Protein AF-A0A3D5CCK5-F1 (afdb_monomer_lite)

Foldseek 3Di:
DFPDADPVGGHHDDDDDDLVNVCVVCVVVLVVVLVVVVVVCVVVVHDLQPPPAAEAADPVCVRPVNQVSVCVSSVRHHHDPPDDNDCVVVVVVVVVVCVVVVVDPPDDDWDWAQFFKAWQDPPQFGDTQGGGRHTPQDKGKDKDWAPAFQDFKDKTWMFTHDDGGRVVTHTQDIDMQGGFGGGGTPPWIKMWMWGAHPVRWIKIKIATPVVRGIDIDIGDPDDDDPPVVVVVVD

Radius of gyration: 25.65 Å; chains: 1; bounding box: 72×44×64 Å

Secondary structure (DSSP, 8-state):
--SEEETTEEE-------HHHHHHHHHHHHHHHHHHHHHHHHHHT--GGG----B--SGGGGSHHHHHHHHHHTTSPPPB-SS-TTTHHHHHHHHHHHHHTTS--S----EE-SS-EEEEETTTEEEEEE-TT-EESEEEEEEE--SSTT--EEEEEEEESS-SBGGGSEEEEEEEEE-PPP--TT-S-EEEEEEE-TT-PEEEEEEETTT--EEEEEE-SS----HHHHHHH-

Sequence (234 aa):
PYLSLTENGPVSLSETITRAKFEDLTKDLLDRTKKPFEDVIREAGIKVSDIDHVVLVGGSTRMPAVSDLVKKETGGKEPNKGVNPDEVVAVGAALQAGVLKGERKDVLLIDVTPLSLGIETKGGIMTKLIERNTAIPTKRSETFTTADDNQPSVAIQVFQGEREFTRDNKPLGTFELTGIAPAPRGIPQVEVTFDIDANGIVHVSAKDKGTGKEQSMTITGGSSLPKEDIERMV

pLDDT: mean 90.01, std 9.11, range [42.44, 97.94]

Structure (mmCIF, N/CA/C/O backbone):
data_AF-A0A3D5CCK5-F1
#
_entry.id   AF-A0A3D5CCK5-F1
#
loop_
_atom_site.group_PDB
_atom_site.id
_atom_site.type_symbol
_atom_site.label_atom_id
_atom_site.label_alt_id
_atom_site.label_comp_id
_atom_site.label_asym_id
_atom_site.label_entity_id
_atom_site.label_seq_id
_atom_site.pdbx_PDB_ins_code
_atom_site.Cartn_x
_atom_site.Cartn_y
_atom_site.Cartn_z
_atom_site.occupancy
_atom_site.B_iso_or_equiv
_atom_site.auth_seq_id
_atom_site.auth_comp_id
_atom_site.auth_asym_id
_atom_site.auth_atom_id
_atom_site.pdbx_PDB_model_num
ATOM 1 N N . PRO A 1 1 ? 40.431 1.685 -17.772 1.00 70.69 1 PRO A N 1
ATOM 2 C CA . PRO A 1 1 ? 40.429 1.595 -16.289 1.00 70.69 1 PRO A CA 1
ATOM 3 C C . PRO A 1 1 ? 40.646 0.140 -15.852 1.00 70.69 1 PRO A C 1
ATOM 5 O O . PRO A 1 1 ? 39.959 -0.737 -16.367 1.00 70.69 1 PRO A O 1
ATOM 8 N N . TYR A 1 2 ? 41.628 -0.122 -14.987 1.00 79.12 2 TYR A N 1
ATOM 9 C CA . TYR A 1 2 ? 41.842 -1.449 -14.399 1.00 79.12 2 TYR A CA 1
ATOM 10 C C . TYR A 1 2 ? 41.074 -1.551 -13.073 1.00 79.12 2 TYR A C 1
ATOM 12 O O . TYR A 1 2 ? 40.889 -0.550 -12.387 1.00 79.12 2 TYR A O 1
ATOM 20 N N . LEU A 1 3 ? 40.582 -2.745 -12.751 1.00 85.69 3 LEU A N 1
ATOM 21 C CA . LEU A 1 3 ? 39.816 -3.043 -11.539 1.00 85.69 3 LEU A CA 1
ATOM 22 C C . LEU A 1 3 ? 40.724 -3.275 -10.330 1.00 85.69 3 LEU A C 1
ATOM 24 O O . LEU A 1 3 ? 40.361 -2.927 -9.213 1.00 85.69 3 LEU A O 1
ATOM 28 N N . SER A 1 4 ? 41.891 -3.884 -10.547 1.00 89.44 4 SER A N 1
ATOM 29 C CA . SER A 1 4 ? 42.871 -4.172 -9.499 1.00 89.44 4 SER A CA 1
ATOM 30 C C . SER A 1 4 ? 44.259 -4.398 -10.103 1.00 89.44 4 SER A C 1
ATOM 32 O O . SER A 1 4 ? 44.374 -4.677 -11.298 1.00 89.44 4 SER A O 1
ATOM 34 N N . LEU A 1 5 ? 45.311 -4.275 -9.291 1.00 87.06 5 LEU A N 1
ATOM 35 C CA . LEU A 1 5 ? 46.685 -4.616 -9.657 1.00 87.06 5 LEU A CA 1
ATOM 36 C C . LEU A 1 5 ? 47.045 -5.958 -9.008 1.00 87.06 5 LEU A C 1
ATOM 38 O O . LEU A 1 5 ? 46.990 -6.087 -7.788 1.00 87.06 5 LEU A O 1
ATOM 42 N N . THR A 1 6 ? 47.394 -6.954 -9.817 1.00 87.19 6 THR A N 1
ATOM 43 C CA . THR A 1 6 ? 47.820 -8.281 -9.341 1.00 87.19 6 THR A CA 1
ATOM 44 C C . THR A 1 6 ? 49.323 -8.467 -9.533 1.00 87.19 6 THR A C 1
ATOM 46 O O . THR A 1 6 ? 49.962 -7.663 -10.210 1.00 87.19 6 THR A O 1
ATOM 49 N N . GLU A 1 7 ? 49.891 -9.547 -8.988 1.00 87.38 7 GLU A N 1
ATOM 50 C CA . GLU A 1 7 ? 51.302 -9.923 -9.201 1.00 87.38 7 GLU A CA 1
ATOM 51 C C . GLU A 1 7 ? 51.661 -10.085 -10.693 1.00 87.38 7 GLU A C 1
ATOM 53 O O . GLU A 1 7 ? 52.810 -9.888 -11.077 1.00 87.38 7 GLU A O 1
ATOM 58 N N . ASN A 1 8 ? 50.664 -10.350 -11.549 1.00 86.44 8 ASN A N 1
ATOM 59 C CA . ASN A 1 8 ? 50.805 -10.457 -13.006 1.00 86.44 8 ASN A CA 1
ATOM 60 C C . ASN A 1 8 ? 50.478 -9.149 -13.761 1.00 86.44 8 ASN A C 1
ATOM 62 O O . ASN A 1 8 ? 50.425 -9.145 -14.990 1.00 86.44 8 ASN A O 1
ATOM 66 N N . GLY A 1 9 ? 50.238 -8.042 -13.048 1.00 89.62 9 GLY A N 1
ATOM 67 C CA . GLY A 1 9 ? 49.899 -6.735 -13.616 1.00 89.62 9 GLY A CA 1
ATOM 68 C C . GLY A 1 9 ? 48.430 -6.309 -13.437 1.00 89.62 9 GLY A C 1
ATOM 69 O O . GLY A 1 9 ? 47.665 -6.953 -12.707 1.00 89.62 9 GLY A O 1
ATOM 70 N N . PRO A 1 10 ? 48.028 -5.177 -14.052 1.00 90.00 10 PRO A N 1
ATOM 71 C CA . PRO A 1 10 ? 46.676 -4.627 -13.947 1.00 90.00 10 PRO A CA 1
ATOM 72 C C . PRO A 1 10 ? 45.628 -5.538 -14.599 1.00 90.00 10 PRO A C 1
ATOM 74 O O . PRO A 1 10 ? 45.746 -5.910 -15.764 1.00 90.00 10 PRO A O 1
ATOM 77 N N . VAL A 1 11 ? 44.559 -5.838 -13.862 1.00 90.50 11 VAL A N 1
ATOM 78 C CA . VAL A 1 11 ? 43.416 -6.636 -14.324 1.00 90.50 11 VAL A CA 1
ATOM 79 C C . VAL A 1 11 ? 42.272 -5.709 -14.709 1.00 90.50 11 VAL A C 1
ATOM 81 O O . VAL A 1 11 ? 41.928 -4.795 -13.964 1.00 90.50 11 VAL A O 1
ATOM 84 N N . SER A 1 12 ? 41.640 -5.951 -15.854 1.00 91.31 12 SER A N 1
ATOM 85 C CA . SER A 1 12 ? 40.443 -5.229 -16.300 1.00 91.31 12 SER A CA 1
ATOM 86 C C . SER A 1 12 ? 39.368 -6.219 -16.741 1.00 91.31 12 SER A C 1
ATOM 88 O O . SER A 1 12 ? 39.699 -7.308 -17.204 1.00 91.31 12 SER A O 1
ATOM 90 N N . LEU A 1 13 ? 38.096 -5.852 -16.576 1.00 89.56 13 LEU A N 1
ATOM 91 C CA . LEU A 1 13 ? 36.960 -6.623 -17.079 1.00 89.56 13 LEU A CA 1
ATOM 92 C C . LEU A 1 13 ? 36.394 -5.912 -18.303 1.00 89.56 13 LEU A C 1
ATOM 94 O O . LEU A 1 13 ? 36.059 -4.728 -18.238 1.00 89.56 13 LEU A O 1
ATOM 98 N N . SER A 1 14 ? 36.278 -6.643 -19.404 1.00 90.62 14 SER A N 1
ATOM 99 C CA . SER A 1 14 ? 35.597 -6.191 -20.609 1.00 90.62 14 SER A CA 1
ATOM 100 C C . SER A 1 14 ? 34.660 -7.302 -21.053 1.00 90.62 14 SER A C 1
ATOM 102 O O . SER A 1 14 ? 35.112 -8.369 -21.451 1.00 90.62 14 SER A O 1
ATOM 104 N N . GLU A 1 15 ? 33.360 -7.055 -20.930 1.00 93.50 15 GLU A N 1
ATOM 105 C CA . GLU A 1 15 ? 32.303 -8.007 -21.263 1.00 93.50 15 GLU A CA 1
ATOM 106 C C . GLU A 1 15 ? 31.242 -7.307 -22.105 1.00 93.50 15 GLU A C 1
ATOM 108 O O . GLU A 1 15 ? 30.940 -6.129 -21.898 1.00 93.50 15 GLU A O 1
ATOM 113 N N . THR A 1 16 ? 30.658 -8.035 -23.055 1.00 95.88 16 THR A N 1
ATOM 114 C CA . THR A 1 16 ? 29.556 -7.530 -23.881 1.00 95.88 16 THR A CA 1
ATOM 115 C C . THR A 1 16 ? 28.247 -8.147 -23.415 1.00 95.88 16 THR A C 1
ATOM 117 O O . THR A 1 16 ? 28.052 -9.356 -23.519 1.00 95.88 16 THR A O 1
ATOM 120 N N . ILE A 1 17 ? 27.314 -7.315 -22.949 1.00 96.62 17 ILE A N 1
ATOM 121 C CA . ILE A 1 17 ? 25.963 -7.750 -22.580 1.00 96.62 17 ILE A CA 1
ATOM 122 C C . ILE A 1 17 ? 25.003 -7.357 -23.698 1.00 96.62 17 ILE A C 1
ATOM 124 O O . ILE A 1 17 ? 24.816 -6.179 -24.000 1.00 96.62 17 ILE A O 1
ATOM 128 N N . THR A 1 18 ? 24.381 -8.356 -24.319 1.00 97.94 18 THR A N 1
ATOM 129 C CA . THR A 1 18 ? 23.330 -8.131 -25.316 1.00 97.94 18 THR A CA 1
ATOM 130 C C . THR A 1 18 ? 21.991 -7.864 -24.632 1.00 97.94 18 THR A C 1
ATOM 132 O O . THR A 1 18 ? 21.761 -8.293 -23.499 1.00 97.94 18 THR A O 1
ATOM 135 N N . ARG A 1 19 ? 21.060 -7.210 -25.340 1.00 96.62 19 ARG A N 1
ATOM 136 C CA . ARG A 1 19 ? 19.684 -7.017 -24.850 1.00 96.62 19 ARG A CA 1
ATOM 137 C C . ARG A 1 19 ? 19.035 -8.343 -24.456 1.00 96.62 19 ARG A C 1
ATOM 139 O O . ARG A 1 19 ? 18.527 -8.451 -23.350 1.00 96.62 19 ARG A O 1
ATOM 146 N N . ALA A 1 20 ? 19.119 -9.345 -25.331 1.00 97.25 20 ALA A N 1
ATOM 147 C CA . ALA A 1 20 ? 18.552 -10.667 -25.080 1.00 97.25 20 ALA A CA 1
ATOM 148 C C . ALA A 1 20 ? 19.107 -11.285 -23.789 1.00 97.25 20 ALA A C 1
ATOM 150 O O . ALA A 1 20 ? 18.353 -11.870 -23.019 1.00 97.25 20 ALA A O 1
ATOM 151 N N . LYS A 1 21 ? 20.410 -11.108 -23.512 1.00 97.50 21 LYS A N 1
ATOM 152 C CA . LYS A 1 21 ? 20.991 -11.610 -22.266 1.00 97.50 21 LYS A CA 1
ATOM 153 C C . LYS A 1 21 ? 20.499 -10.839 -21.042 1.00 97.50 21 LYS A C 1
ATOM 155 O O . LYS A 1 21 ? 20.227 -11.456 -20.022 1.00 97.50 21 LYS A O 1
ATOM 160 N N . PHE A 1 22 ? 20.371 -9.518 -21.127 1.00 97.19 22 PHE A N 1
ATOM 161 C CA . PHE A 1 22 ? 19.838 -8.713 -20.026 1.00 97.19 22 PHE A CA 1
ATOM 162 C C . PHE A 1 22 ? 18.365 -9.032 -19.722 1.00 97.19 22 PHE A C 1
ATOM 164 O O . PHE A 1 22 ? 17.987 -9.147 -18.559 1.00 97.19 22 PHE A O 1
ATOM 171 N N . GLU A 1 23 ? 17.543 -9.223 -20.753 1.00 96.69 23 GLU A N 1
ATOM 172 C CA . GLU A 1 23 ? 16.136 -9.615 -20.604 1.00 96.69 23 GLU A CA 1
ATOM 173 C C . GLU A 1 23 ? 16.000 -11.019 -20.003 1.00 96.69 23 GLU A C 1
ATOM 175 O O . GLU A 1 23 ? 15.187 -11.213 -19.107 1.00 96.69 23 GLU A O 1
ATOM 180 N N . ASP A 1 24 ? 16.841 -11.972 -20.415 1.00 97.00 24 ASP A N 1
ATOM 181 C CA . ASP A 1 24 ? 16.936 -13.305 -19.801 1.00 97.00 24 ASP A CA 1
ATOM 182 C C . ASP A 1 24 ? 17.300 -13.222 -18.307 1.00 97.00 24 ASP A C 1
ATOM 184 O O . ASP A 1 24 ? 16.631 -13.817 -17.465 1.00 97.00 24 ASP A O 1
ATOM 188 N N . LEU A 1 25 ? 18.304 -12.405 -17.963 1.00 97.44 25 LEU A N 1
ATOM 189 C CA . LEU A 1 25 ? 18.755 -12.199 -16.582 1.00 97.44 25 LEU A CA 1
ATOM 190 C C . LEU A 1 25 ? 17.727 -11.494 -15.683 1.00 97.44 25 LEU A C 1
ATOM 192 O O . LEU A 1 25 ? 17.851 -11.579 -14.466 1.00 97.44 25 LEU A O 1
ATOM 196 N N . THR A 1 26 ? 16.755 -10.777 -16.254 1.00 96.94 26 THR A N 1
ATOM 197 C CA . THR A 1 26 ? 15.753 -9.988 -15.508 1.00 96.94 26 THR A CA 1
ATOM 198 C C . THR A 1 26 ? 14.325 -10.501 -15.689 1.00 96.94 26 THR A C 1
ATOM 200 O O . THR A 1 26 ? 13.364 -9.879 -15.226 1.00 96.94 26 THR A O 1
ATOM 203 N N . LYS A 1 27 ? 14.164 -11.648 -16.356 1.00 96.44 27 LYS A N 1
ATOM 204 C CA . LYS A 1 27 ? 12.861 -12.208 -16.717 1.00 96.44 27 LYS A CA 1
ATOM 205 C C . LYS A 1 27 ? 11.984 -12.483 -15.497 1.00 96.44 27 LYS A C 1
ATOM 207 O O . LYS A 1 27 ? 10.783 -12.237 -15.549 1.00 96.44 27 LYS A O 1
ATOM 212 N N . ASP A 1 28 ? 12.567 -12.966 -14.404 1.00 97.44 28 ASP A N 1
ATOM 213 C CA . ASP A 1 28 ? 11.851 -13.245 -13.156 1.00 97.44 28 ASP A CA 1
ATOM 214 C C . ASP A 1 28 ? 11.245 -11.971 -12.543 1.00 97.44 28 ASP A C 1
ATOM 216 O O . ASP A 1 28 ? 10.117 -11.994 -12.047 1.00 97.44 28 ASP A O 1
ATOM 220 N N . LEU A 1 29 ? 11.954 -10.841 -12.629 1.00 96.94 29 LEU A N 1
ATOM 221 C CA . LEU A 1 29 ? 11.475 -9.549 -12.142 1.00 96.94 29 LEU A CA 1
ATOM 222 C C . LEU A 1 29 ? 10.287 -9.048 -12.966 1.00 96.94 29 LEU A C 1
ATOM 224 O O . LEU A 1 29 ? 9.318 -8.561 -12.386 1.00 96.94 29 LEU A O 1
ATOM 228 N N . LEU A 1 30 ? 10.333 -9.204 -14.294 1.00 95.38 30 LEU A N 1
ATOM 229 C CA . LEU A 1 30 ? 9.206 -8.876 -15.172 1.00 95.38 30 LEU A CA 1
ATOM 230 C C . LEU A 1 30 ? 8.023 -9.824 -14.950 1.00 95.38 30 LEU A C 1
ATOM 232 O O . LEU A 1 30 ? 6.885 -9.377 -14.884 1.00 95.38 30 LEU A O 1
ATOM 236 N N . ASP A 1 31 ? 8.263 -11.125 -14.791 1.00 95.94 31 ASP A N 1
ATOM 237 C CA . ASP A 1 31 ? 7.194 -12.102 -14.560 1.00 95.94 31 ASP A CA 1
ATOM 238 C C . ASP A 1 31 ? 6.444 -11.830 -13.243 1.00 95.94 31 ASP A C 1
ATOM 240 O O . ASP A 1 31 ? 5.227 -12.007 -13.173 1.00 95.94 31 ASP A O 1
ATOM 244 N N . ARG A 1 32 ? 7.135 -11.313 -12.217 1.00 96.44 32 ARG A N 1
ATOM 245 C CA . ARG A 1 32 ? 6.523 -10.912 -10.940 1.00 96.44 32 ARG A CA 1
ATOM 246 C C . ARG A 1 32 ? 5.528 -9.752 -11.057 1.00 96.44 32 ARG A C 1
ATOM 248 O O . ARG A 1 32 ? 4.696 -9.619 -10.161 1.00 96.44 32 ARG A O 1
ATOM 255 N N . THR A 1 33 ? 5.582 -8.927 -12.108 1.00 96.12 33 THR A N 1
ATOM 256 C CA . THR A 1 33 ? 4.660 -7.783 -12.274 1.00 96.12 33 THR A CA 1
ATOM 257 C C . THR A 1 33 ? 3.298 -8.179 -12.846 1.00 96.12 33 THR A C 1
ATOM 259 O O . THR A 1 33 ? 2.331 -7.440 -12.664 1.00 96.12 33 THR A O 1
ATOM 262 N N . LYS A 1 34 ? 3.187 -9.365 -13.460 1.00 95.88 34 LYS A N 1
ATOM 263 C CA . LYS A 1 34 ? 1.928 -9.887 -14.023 1.00 95.88 34 LYS A CA 1
ATOM 264 C C . LYS A 1 34 ? 0.870 -10.125 -12.958 1.00 95.88 34 LYS A C 1
ATOM 266 O O . LYS A 1 34 ? -0.272 -9.719 -13.118 1.00 95.88 34 LYS A O 1
ATOM 271 N N . LYS A 1 35 ? 1.267 -10.723 -11.833 1.00 95.00 35 LYS A N 1
ATOM 272 C CA . LYS A 1 35 ? 0.336 -11.048 -10.750 1.00 95.00 35 LYS A CA 1
ATOM 273 C C . LYS A 1 35 ? -0.381 -9.802 -10.192 1.00 95.00 35 LYS A C 1
ATOM 275 O O . LYS A 1 35 ? -1.604 -9.832 -10.134 1.00 95.00 35 LYS A O 1
ATOM 280 N N . PRO A 1 36 ? 0.309 -8.695 -9.843 1.00 94.38 36 PRO A N 1
ATOM 281 C CA . PRO A 1 36 ? -0.363 -7.446 -9.475 1.00 94.38 36 PRO A CA 1
ATOM 282 C C . PRO A 1 36 ? -1.352 -6.923 -10.527 1.00 94.38 36 PRO A C 1
ATOM 284 O O . PRO A 1 36 ? -2.411 -6.421 -10.160 1.00 94.38 36 PRO A O 1
ATOM 287 N N . PHE A 1 37 ? -1.031 -7.051 -11.821 1.00 94.94 37 PHE A N 1
ATOM 288 C CA . PHE A 1 37 ? -1.943 -6.668 -12.902 1.00 94.94 37 PHE A CA 1
ATOM 289 C C . PHE A 1 37 ? -3.203 -7.551 -12.930 1.00 94.94 37 PHE A C 1
ATOM 291 O O . PHE A 1 37 ? -4.321 -7.047 -12.966 1.00 94.94 37 PHE A O 1
ATOM 298 N N . GLU A 1 38 ? -3.049 -8.870 -12.852 1.00 94.44 38 GLU A N 1
ATOM 299 C CA . GLU A 1 38 ? -4.183 -9.802 -12.800 1.00 94.44 38 GLU A CA 1
ATOM 300 C C . GLU A 1 38 ? -5.050 -9.580 -11.551 1.00 94.44 38 GLU A C 1
ATOM 302 O O . GLU A 1 38 ? -6.282 -9.592 -11.628 1.00 94.44 38 GLU A O 1
ATOM 307 N N . ASP A 1 39 ? -4.408 -9.350 -10.403 1.00 92.06 39 ASP A N 1
ATOM 308 C CA . ASP A 1 39 ? -5.074 -9.101 -9.129 1.00 92.06 39 ASP A CA 1
ATOM 309 C C . ASP A 1 39 ? -5.909 -7.808 -9.186 1.00 92.06 39 ASP A C 1
ATOM 311 O O . ASP A 1 39 ? -7.079 -7.840 -8.802 1.00 92.06 39 ASP A O 1
ATOM 315 N N . VAL A 1 40 ? -5.377 -6.706 -9.740 1.00 92.19 40 VAL A N 1
ATOM 316 C CA . VAL A 1 40 ? -6.127 -5.437 -9.834 1.00 92.19 40 VAL A CA 1
ATOM 317 C C . VAL A 1 40 ? -7.300 -5.518 -10.811 1.00 92.19 40 VAL A C 1
ATOM 319 O O . VAL A 1 40 ? -8.375 -5.011 -10.505 1.00 92.19 40 VAL A O 1
ATOM 322 N N . ILE A 1 41 ? -7.146 -6.196 -11.954 1.00 94.25 41 ILE A N 1
ATOM 323 C CA . ILE A 1 41 ? -8.245 -6.376 -12.918 1.00 94.25 41 ILE A CA 1
ATOM 324 C C . ILE A 1 41 ? -9.374 -7.200 -12.295 1.00 94.25 41 ILE A C 1
ATOM 326 O O . ILE A 1 41 ? -10.547 -6.840 -12.416 1.00 94.25 41 ILE A O 1
ATOM 330 N N . ARG A 1 42 ? -9.023 -8.272 -11.572 1.00 92.56 42 ARG A N 1
ATOM 331 C CA . ARG A 1 42 ? -9.988 -9.110 -10.852 1.00 92.56 42 ARG A CA 1
ATOM 332 C C . ARG A 1 42 ? -10.720 -8.330 -9.761 1.00 92.56 42 ARG A C 1
ATOM 334 O O . ARG A 1 42 ? -11.932 -8.465 -9.643 1.00 92.56 42 ARG A O 1
ATOM 341 N N . GLU A 1 43 ? -10.002 -7.535 -8.972 1.00 88.00 43 GLU A N 1
ATOM 342 C CA . GLU A 1 43 ? -10.579 -6.744 -7.877 1.00 88.00 43 GLU A CA 1
ATOM 343 C C . GLU A 1 43 ? -11.452 -5.588 -8.365 1.00 88.00 43 GLU A C 1
ATOM 345 O O . GLU A 1 43 ? -12.495 -5.321 -7.773 1.00 88.00 43 GLU A O 1
ATOM 350 N N . ALA A 1 44 ? -11.064 -4.936 -9.461 1.00 90.69 44 ALA A N 1
ATOM 351 C CA . ALA A 1 44 ? -11.871 -3.902 -10.098 1.00 90.69 44 ALA A CA 1
ATOM 352 C C . ALA A 1 44 ? -13.141 -4.470 -10.761 1.00 90.69 44 ALA A C 1
ATOM 354 O O . ALA A 1 44 ? -14.071 -3.719 -11.047 1.00 90.69 44 ALA A O 1
ATOM 355 N N . GLY A 1 45 ? -13.192 -5.784 -11.015 1.00 93.50 45 GLY A N 1
ATOM 356 C CA . GLY A 1 45 ? -14.343 -6.450 -11.629 1.00 93.50 45 GLY A CA 1
ATOM 357 C C . GLY A 1 45 ? -14.569 -6.068 -13.095 1.00 93.50 45 GLY A C 1
ATOM 358 O O . GLY A 1 45 ? -15.681 -6.223 -13.600 1.00 93.50 45 GLY A O 1
ATOM 359 N N . ILE A 1 46 ? -13.533 -5.570 -13.775 1.00 94.25 46 ILE A N 1
ATOM 360 C CA . ILE A 1 46 ? -13.581 -5.150 -15.182 1.00 94.25 46 ILE A CA 1
ATOM 361 C C . ILE A 1 46 ? -12.886 -6.165 -16.087 1.00 94.25 46 ILE A C 1
ATOM 363 O O . ILE A 1 46 ? -12.102 -7.005 -15.640 1.00 94.25 46 ILE A O 1
ATOM 367 N N . LYS A 1 47 ? -13.141 -6.082 -17.391 1.00 95.06 47 LYS A N 1
ATOM 368 C CA . LYS A 1 47 ? -12.376 -6.829 -18.390 1.00 95.06 47 LYS A CA 1
ATOM 369 C C . LYS A 1 47 ? -11.189 -5.994 -18.851 1.00 95.06 47 LYS A C 1
ATOM 371 O O . LYS A 1 47 ? -11.255 -4.773 -18.921 1.00 95.06 47 LYS A O 1
ATOM 376 N N . VAL A 1 48 ? -10.127 -6.662 -19.294 1.00 95.06 48 VAL A N 1
ATOM 377 C CA . VAL A 1 48 ? -8.967 -6.001 -19.922 1.00 95.06 48 VAL A CA 1
ATOM 378 C C . VAL A 1 48 ? -9.376 -5.141 -21.131 1.00 95.06 48 VAL A C 1
ATOM 380 O O . VAL A 1 48 ? -8.774 -4.101 -21.396 1.00 95.06 48 VAL A O 1
ATOM 383 N N . SER A 1 49 ? -10.431 -5.541 -21.850 1.00 95.00 49 SER A N 1
ATOM 384 C CA . SER A 1 49 ? -10.998 -4.768 -22.962 1.00 95.00 49 SER A CA 1
ATOM 385 C C . SER A 1 49 ? -11.485 -3.380 -22.552 1.00 95.00 49 SER A C 1
ATOM 387 O O . SER A 1 49 ? -11.439 -2.471 -23.381 1.00 95.00 49 SER A O 1
ATOM 389 N N . ASP A 1 50 ? -11.902 -3.227 -21.295 1.00 95.00 50 ASP A N 1
ATOM 390 C CA . ASP A 1 50 ? -12.534 -2.020 -20.760 1.00 95.00 50 ASP A CA 1
ATOM 391 C C . ASP A 1 50 ? -11.495 -0.943 -20.388 1.00 95.00 50 ASP A C 1
ATOM 393 O O . ASP A 1 50 ? -11.851 0.172 -20.032 1.00 95.00 50 ASP A O 1
ATOM 397 N N . ILE A 1 51 ? -10.195 -1.252 -20.481 1.00 94.50 51 ILE A N 1
ATOM 398 C CA . ILE A 1 51 ? -9.107 -0.297 -20.230 1.00 94.50 51 ILE A CA 1
ATOM 399 C C . ILE A 1 51 ? -8.976 0.650 -21.424 1.00 94.50 51 ILE A C 1
ATOM 401 O O . ILE A 1 51 ? -8.396 0.267 -22.432 1.00 94.50 51 ILE A O 1
ATOM 405 N N . ASP A 1 52 ? -9.428 1.896 -21.357 1.00 92.81 52 ASP A N 1
ATOM 406 C CA . ASP A 1 52 ? -9.340 2.804 -22.517 1.00 92.81 52 ASP A CA 1
ATOM 407 C C . ASP A 1 52 ? -7.901 3.215 -22.865 1.00 92.81 52 ASP A C 1
ATOM 409 O O . ASP A 1 52 ? -7.491 3.202 -24.030 1.00 92.81 52 ASP A O 1
ATOM 413 N N . HIS A 1 53 ? -7.109 3.539 -21.842 1.00 92.31 53 HIS A N 1
ATOM 414 C CA . HIS A 1 53 ? -5.748 4.039 -21.988 1.00 92.31 53 HIS A CA 1
ATOM 415 C C . HIS A 1 53 ? -4.796 3.382 -20.994 1.00 92.31 53 HIS A C 1
ATOM 417 O O . HIS A 1 53 ? -5.154 3.092 -19.856 1.00 92.31 53 HIS A O 1
ATOM 423 N N . VAL A 1 54 ? -3.547 3.209 -21.422 1.00 93.75 54 VAL A N 1
ATOM 424 C CA . VAL A 1 54 ? -2.458 2.707 -20.583 1.00 93.75 54 VAL A CA 1
ATOM 425 C C . VAL A 1 54 ? -1.409 3.801 -20.464 1.00 93.75 54 VAL A C 1
ATOM 427 O O . VAL A 1 54 ? -0.992 4.354 -21.477 1.00 93.75 54 VAL A O 1
ATOM 430 N N . VAL A 1 55 ? -0.973 4.121 -19.249 1.00 93.44 55 VAL A N 1
ATOM 431 C CA . VAL A 1 55 ? 0.060 5.134 -18.989 1.00 93.44 55 VAL A CA 1
ATOM 432 C C . VAL A 1 55 ? 1.232 4.465 -18.280 1.00 93.44 55 VAL A C 1
ATOM 434 O O . VAL A 1 55 ? 1.031 3.728 -17.318 1.00 93.44 55 VAL A O 1
ATOM 437 N N . LEU A 1 56 ? 2.454 4.706 -18.760 1.00 93.75 56 LEU A N 1
ATOM 438 C CA . LEU A 1 56 ? 3.677 4.200 -18.135 1.00 93.75 56 LEU A CA 1
ATOM 439 C C . LEU A 1 56 ? 4.286 5.267 -17.226 1.00 93.75 56 LEU A C 1
ATOM 441 O O . LEU A 1 56 ? 4.440 6.419 -17.630 1.00 93.75 56 LEU A O 1
ATOM 445 N N . VAL A 1 57 ? 4.654 4.867 -16.010 1.00 95.31 57 VAL A N 1
ATOM 446 C CA . VAL A 1 57 ? 5.236 5.744 -14.989 1.00 95.31 57 VAL A CA 1
ATOM 447 C C . VAL A 1 57 ? 6.499 5.094 -14.424 1.00 95.31 57 VAL A C 1
ATOM 449 O O . VAL A 1 57 ? 6.499 3.908 -14.102 1.00 95.31 57 VAL A O 1
ATOM 452 N N . GLY A 1 58 ? 7.571 5.878 -14.296 1.00 94.88 58 GLY A N 1
ATOM 453 C CA . GLY A 1 58 ? 8.882 5.466 -13.790 1.00 94.88 58 GLY A CA 1
ATOM 454 C C . GLY A 1 58 ? 9.874 5.053 -14.883 1.00 94.88 58 GLY A C 1
ATOM 455 O O . GLY A 1 58 ? 9.516 4.388 -15.856 1.00 94.88 58 GLY A O 1
ATOM 456 N N . GLY A 1 59 ? 11.151 5.401 -14.711 1.00 94.38 59 GLY A N 1
ATOM 457 C CA . GLY A 1 59 ? 12.184 5.222 -15.742 1.00 94.38 59 GLY A CA 1
ATOM 458 C C . GLY A 1 59 ? 12.421 3.781 -16.194 1.00 94.38 59 GLY A C 1
ATOM 459 O O . GLY A 1 59 ? 12.711 3.546 -17.367 1.00 94.38 59 GLY A O 1
ATOM 460 N N . SER A 1 60 ? 12.206 2.790 -15.322 1.00 95.00 60 SER A N 1
ATOM 461 C CA . SER A 1 60 ? 12.303 1.366 -15.685 1.00 95.00 60 SER A CA 1
ATOM 462 C C . SER A 1 60 ? 11.304 0.949 -16.773 1.00 95.00 60 SER A C 1
ATOM 464 O O . SER A 1 60 ? 11.556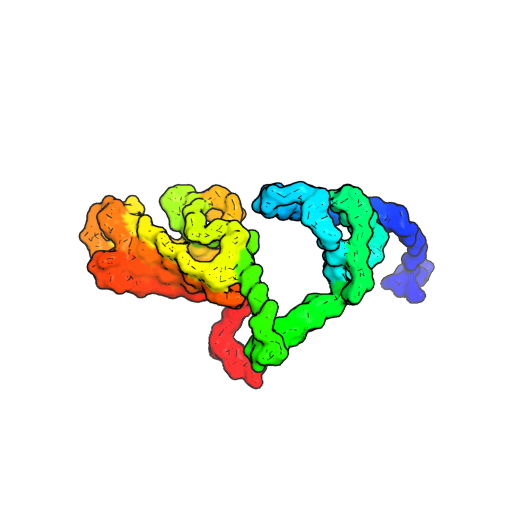 -0.010 -17.499 1.00 95.00 60 SER A O 1
ATOM 466 N N . THR A 1 61 ? 10.208 1.693 -16.961 1.00 94.94 61 THR A N 1
ATOM 467 C CA . THR A 1 61 ? 9.236 1.444 -18.042 1.00 94.94 61 THR A CA 1
ATOM 468 C C . THR A 1 61 ? 9.784 1.739 -19.441 1.00 94.94 61 THR A C 1
ATOM 470 O O . THR A 1 61 ? 9.194 1.318 -20.435 1.00 94.94 61 THR A O 1
ATOM 473 N N . ARG A 1 62 ? 10.948 2.399 -19.540 1.00 93.50 62 ARG A N 1
ATOM 474 C CA . ARG A 1 62 ? 11.665 2.631 -20.804 1.00 93.50 62 ARG A CA 1
ATOM 475 C C . ARG A 1 62 ? 12.281 1.351 -21.385 1.00 93.50 62 ARG A C 1
ATOM 477 O O . ARG A 1 62 ? 12.691 1.356 -22.545 1.00 93.50 62 ARG A O 1
ATOM 484 N N . MET A 1 63 ? 12.354 0.261 -20.614 1.00 95.31 63 MET A N 1
ATOM 485 C CA . MET A 1 63 ? 12.783 -1.045 -21.119 1.00 95.31 63 MET A CA 1
ATOM 486 C C . MET A 1 63 ? 11.787 -1.578 -22.168 1.00 95.31 63 MET A C 1
ATOM 488 O O . MET A 1 63 ? 10.600 -1.702 -21.853 1.00 95.31 63 MET A O 1
ATOM 492 N N . PRO A 1 64 ? 12.236 -1.966 -23.381 1.00 94.94 64 PRO A N 1
ATOM 493 C CA . PRO A 1 64 ? 11.352 -2.517 -24.413 1.00 94.94 64 PRO A CA 1
ATOM 494 C C . PRO A 1 64 ? 10.525 -3.713 -23.925 1.00 94.94 64 PRO A C 1
ATOM 496 O O . PRO A 1 64 ? 9.310 -3.715 -24.094 1.00 94.94 64 PRO A O 1
ATOM 499 N N . ALA A 1 65 ? 11.150 -4.645 -23.196 1.00 96.06 65 ALA A N 1
ATOM 500 C CA . ALA A 1 65 ? 10.474 -5.811 -22.628 1.00 96.06 65 ALA A CA 1
ATOM 501 C C . ALA A 1 65 ? 9.298 -5.465 -21.692 1.00 96.06 65 ALA A C 1
ATOM 503 O O . ALA A 1 65 ? 8.326 -6.215 -21.631 1.00 96.06 65 ALA A O 1
ATOM 504 N N . VAL A 1 66 ? 9.346 -4.327 -20.986 1.00 95.38 66 VAL A N 1
ATOM 505 C CA . VAL A 1 66 ? 8.234 -3.869 -20.133 1.00 95.38 66 VAL A CA 1
ATOM 506 C C . VAL A 1 66 ? 7.073 -3.375 -20.991 1.00 95.38 66 VAL A C 1
ATOM 508 O O . VAL A 1 66 ? 5.928 -3.745 -20.749 1.00 95.38 66 VAL A O 1
ATOM 511 N N . SER A 1 67 ? 7.360 -2.579 -22.024 1.00 93.50 67 SER A N 1
ATOM 512 C CA . SER A 1 67 ? 6.333 -2.113 -22.963 1.00 93.50 67 SER A CA 1
ATOM 513 C C . SER A 1 67 ? 5.678 -3.277 -23.713 1.00 93.50 67 SER A C 1
ATOM 515 O O . SER A 1 67 ? 4.459 -3.298 -23.861 1.00 93.50 67 SER A O 1
ATOM 517 N N . ASP A 1 68 ? 6.465 -4.264 -24.142 1.00 94.88 68 ASP A N 1
ATOM 518 C CA . ASP A 1 68 ? 5.965 -5.453 -24.839 1.00 94.88 68 ASP A CA 1
ATOM 519 C C . ASP A 1 68 ? 5.107 -6.331 -23.922 1.00 94.88 68 ASP A C 1
ATOM 521 O O . ASP A 1 68 ? 4.048 -6.812 -24.335 1.00 94.88 68 ASP A O 1
ATOM 525 N N . LEU A 1 69 ? 5.515 -6.487 -22.658 1.00 95.19 69 LEU A N 1
ATOM 526 C CA . LEU A 1 69 ? 4.707 -7.164 -21.649 1.00 95.19 69 LEU A CA 1
ATOM 527 C C . LEU A 1 69 ? 3.364 -6.453 -21.456 1.00 95.19 69 LEU A C 1
ATOM 529 O O . LEU A 1 69 ? 2.324 -7.091 -21.546 1.00 95.19 69 LEU A O 1
ATOM 533 N N . VAL A 1 70 ? 3.368 -5.133 -21.266 1.00 94.88 70 VAL A N 1
ATOM 534 C CA . VAL A 1 70 ? 2.137 -4.351 -21.086 1.00 94.88 70 VAL A CA 1
ATOM 535 C C . VAL A 1 70 ? 1.207 -4.485 -22.291 1.00 94.88 70 VAL A C 1
ATOM 537 O O . VAL A 1 70 ? 0.012 -4.711 -22.111 1.00 94.88 70 VAL A O 1
ATOM 540 N N . LYS A 1 71 ? 1.728 -4.419 -23.523 1.00 95.00 71 LYS A N 1
ATOM 541 C CA . LYS A 1 71 ? 0.922 -4.665 -24.730 1.00 95.00 71 LYS A CA 1
ATOM 542 C C . LYS A 1 71 ? 0.303 -6.055 -24.713 1.00 95.00 71 LYS A C 1
ATOM 544 O O . LYS A 1 71 ? -0.871 -6.197 -25.033 1.00 95.00 71 LYS A O 1
ATOM 549 N N . LYS A 1 72 ? 1.067 -7.078 -24.326 1.00 94.94 72 LYS A N 1
ATOM 550 C CA . LYS A 1 72 ? 0.562 -8.450 -24.229 1.00 94.94 72 LYS A CA 1
ATOM 551 C C . LYS A 1 72 ? -0.568 -8.565 -23.201 1.00 94.94 72 LYS A C 1
ATOM 553 O O . LYS A 1 72 ? -1.624 -9.093 -23.536 1.00 94.94 72 LYS A O 1
ATOM 558 N N . GLU A 1 73 ? -0.360 -8.045 -21.994 1.00 94.44 73 GLU A N 1
ATOM 559 C CA . GLU A 1 73 ? -1.330 -8.128 -20.892 1.00 94.44 73 GLU A CA 1
ATOM 560 C C . GLU A 1 73 ? -2.602 -7.304 -21.158 1.00 94.44 73 GLU A C 1
ATOM 562 O O . GLU A 1 73 ? -3.680 -7.646 -20.685 1.00 94.44 73 GLU A O 1
ATOM 567 N N . THR A 1 74 ? -2.507 -6.245 -21.967 1.00 94.12 74 THR A N 1
ATOM 568 C CA . THR A 1 74 ? -3.629 -5.339 -22.280 1.00 94.12 74 THR A CA 1
ATOM 569 C C . THR A 1 74 ? -4.351 -5.664 -23.591 1.00 94.12 74 THR A C 1
ATOM 571 O O . THR A 1 74 ? -5.166 -4.874 -24.068 1.00 94.12 74 THR A O 1
ATOM 574 N N . GLY A 1 75 ? -4.066 -6.819 -24.203 1.00 92.31 75 GLY A N 1
ATOM 575 C CA . GLY A 1 75 ? -4.707 -7.235 -25.456 1.00 92.31 75 GLY A CA 1
ATOM 576 C C . GLY A 1 75 ? -4.272 -6.420 -26.681 1.00 92.31 75 GLY A C 1
ATOM 577 O O . GLY A 1 75 ? -5.038 -6.271 -27.628 1.00 92.31 75 GLY A O 1
ATOM 578 N N . GLY A 1 76 ? -3.050 -5.887 -26.663 1.00 93.44 76 GLY A N 1
ATOM 579 C CA . GLY A 1 76 ? -2.430 -5.149 -27.763 1.00 93.44 76 GLY A CA 1
ATOM 580 C C . GLY A 1 76 ? -2.537 -3.628 -27.662 1.00 93.44 76 GLY A C 1
ATOM 581 O O . GLY A 1 76 ? -2.219 -2.944 -28.633 1.00 93.44 76 GLY A O 1
ATOM 582 N N . LYS A 1 77 ? -2.977 -3.072 -26.525 1.00 93.50 77 LYS A N 1
ATOM 583 C CA . LYS A 1 77 ? -3.084 -1.614 -26.359 1.00 93.50 77 LYS A CA 1
ATOM 584 C C . LYS A 1 77 ? -1.695 -0.979 -26.262 1.00 93.50 77 LYS A C 1
ATOM 586 O O . LYS A 1 77 ? -0.850 -1.391 -25.469 1.00 93.50 77 LYS A O 1
ATOM 591 N N . GLU A 1 78 ? -1.467 0.053 -27.071 1.00 92.69 78 GLU A N 1
ATOM 592 C CA . GLU A 1 78 ? -0.226 0.829 -27.051 1.00 92.69 78 GLU A CA 1
ATOM 593 C C . GLU A 1 78 ? -0.206 1.781 -25.845 1.00 92.69 78 GLU A C 1
ATOM 595 O O . GLU A 1 78 ? -1.137 2.579 -25.686 1.00 92.69 78 GLU A O 1
ATOM 600 N N . PRO A 1 79 ? 0.848 1.755 -25.009 1.00 91.75 79 PRO A N 1
ATOM 601 C CA . PRO A 1 79 ? 0.960 2.698 -23.910 1.00 91.75 79 PRO A CA 1
ATOM 602 C C . PRO A 1 79 ? 1.131 4.139 -24.396 1.00 91.75 79 PRO A C 1
ATOM 604 O O . PRO A 1 79 ? 1.864 4.427 -25.345 1.00 91.75 79 PRO A O 1
ATOM 607 N N . ASN A 1 80 ? 0.472 5.059 -23.702 1.00 89.69 80 ASN A N 1
ATOM 608 C CA . ASN A 1 80 ? 0.516 6.485 -23.961 1.00 89.69 80 ASN A CA 1
ATOM 609 C C . ASN A 1 80 ? 1.918 7.043 -23.661 1.00 89.69 80 ASN A C 1
ATOM 611 O O . ASN A 1 80 ? 2.481 6.810 -22.592 1.00 89.69 80 ASN A O 1
ATOM 615 N N . LYS A 1 81 ? 2.463 7.803 -24.617 1.00 81.69 81 LYS A N 1
ATOM 616 C CA . LYS A 1 81 ? 3.786 8.451 -24.549 1.00 81.69 81 LYS A CA 1
ATOM 617 C C . LYS A 1 81 ? 3.709 9.976 -24.415 1.00 81.69 81 LYS A C 1
ATOM 619 O O . LYS A 1 81 ? 4.715 10.657 -24.571 1.00 81.69 81 LYS A O 1
ATOM 624 N N . GLY A 1 82 ? 2.517 10.520 -24.179 1.00 84.62 82 GLY A N 1
ATOM 625 C CA . GLY A 1 82 ? 2.255 11.956 -24.074 1.00 84.62 82 GLY A CA 1
ATOM 626 C C . GLY A 1 82 ? 2.754 12.592 -22.777 1.00 84.62 82 GLY A C 1
ATOM 627 O O . GLY A 1 82 ? 2.739 13.812 -22.661 1.00 84.62 82 GLY A O 1
ATOM 628 N N . VAL A 1 83 ? 3.209 11.788 -21.814 1.00 87.38 83 VAL A N 1
ATOM 629 C CA . VAL A 1 83 ? 3.782 12.247 -20.546 1.00 87.38 83 VAL A CA 1
ATOM 630 C C . VAL A 1 83 ? 5.170 11.650 -20.351 1.00 87.38 83 VAL A C 1
ATOM 632 O O . VAL A 1 83 ? 5.423 10.504 -20.726 1.00 87.38 83 VAL A O 1
ATOM 635 N N . ASN A 1 84 ? 6.080 12.430 -19.767 1.00 92.62 84 ASN A N 1
ATOM 636 C CA . ASN A 1 84 ? 7.409 11.945 -19.414 1.00 92.62 84 ASN A CA 1
ATOM 637 C C . ASN A 1 84 ? 7.297 10.993 -18.206 1.00 92.62 84 ASN A C 1
ATOM 639 O O . ASN A 1 84 ? 6.918 11.457 -17.127 1.00 92.62 84 ASN A O 1
ATOM 643 N N . PRO A 1 85 ? 7.642 9.697 -18.337 1.00 94.06 85 PRO A N 1
ATOM 644 C CA . PRO A 1 85 ? 7.485 8.729 -17.250 1.00 94.06 85 PRO A CA 1
ATOM 645 C C . PRO A 1 85 ? 8.336 9.062 -16.017 1.00 94.06 85 PRO A C 1
ATOM 647 O O . PRO A 1 85 ? 8.007 8.599 -14.928 1.00 94.06 85 PRO A O 1
ATOM 650 N N . ASP A 1 86 ? 9.396 9.861 -16.167 1.00 94.06 86 ASP A N 1
ATOM 651 C CA . ASP A 1 86 ? 10.299 10.224 -15.069 1.00 94.06 86 ASP A CA 1
ATOM 652 C C . ASP A 1 86 ? 9.792 11.421 -14.245 1.00 94.06 86 ASP A C 1
ATOM 654 O O . ASP A 1 86 ? 10.146 11.564 -13.079 1.00 94.06 86 ASP A O 1
ATOM 658 N N . GLU A 1 87 ? 8.938 12.268 -14.826 1.00 94.19 87 GLU A N 1
ATOM 659 C CA . GLU A 1 87 ? 8.511 13.545 -14.226 1.00 94.19 87 GLU A CA 1
ATOM 660 C C . GLU A 1 87 ? 7.010 13.593 -13.923 1.00 94.19 87 GLU A C 1
ATOM 662 O O . GLU A 1 87 ? 6.563 14.420 -13.128 1.00 94.19 87 GLU A O 1
ATOM 667 N N . VAL A 1 88 ? 6.214 12.710 -14.535 1.00 93.81 88 VAL A N 1
ATOM 668 C CA . VAL A 1 88 ? 4.743 12.758 -14.495 1.00 93.81 88 VAL A CA 1
ATOM 669 C C . VAL A 1 88 ? 4.171 12.770 -13.076 1.00 93.81 88 VAL A C 1
ATOM 671 O O . VAL A 1 88 ? 3.180 13.452 -12.828 1.00 93.81 88 VAL A O 1
ATOM 674 N N . VAL A 1 89 ? 4.818 12.088 -12.126 1.00 94.44 89 VAL A N 1
ATOM 675 C CA . VAL A 1 89 ? 4.397 12.089 -10.716 1.00 94.44 89 VAL A CA 1
ATOM 676 C C . VAL A 1 89 ? 4.543 13.483 -10.103 1.00 94.44 89 VAL A C 1
ATOM 678 O O . VAL A 1 89 ? 3.607 13.982 -9.481 1.00 94.44 89 VAL A O 1
ATOM 681 N N . ALA A 1 90 ? 5.682 14.147 -10.321 1.00 94.56 90 ALA A N 1
ATOM 682 C CA . ALA A 1 90 ? 5.928 15.496 -9.811 1.00 94.56 90 ALA A CA 1
ATOM 683 C C . ALA A 1 90 ? 4.994 16.526 -10.464 1.00 94.56 90 ALA A C 1
ATOM 685 O O . ALA A 1 90 ? 4.462 17.402 -9.784 1.00 94.56 90 ALA A O 1
ATOM 686 N N . VAL A 1 91 ? 4.737 16.384 -11.767 1.00 93.12 91 VAL A N 1
ATOM 687 C CA . VAL A 1 91 ? 3.770 17.223 -12.490 1.00 93.12 91 VAL A CA 1
ATOM 688 C C . VAL A 1 91 ? 2.358 17.043 -11.924 1.00 93.12 91 VAL A C 1
ATOM 690 O O . VAL A 1 91 ? 1.676 18.032 -11.659 1.00 93.12 91 VAL A O 1
ATOM 693 N N . GLY A 1 92 ? 1.931 15.801 -11.675 1.00 91.31 92 GLY A N 1
ATOM 694 C CA . GLY A 1 92 ? 0.647 15.502 -11.035 1.00 91.31 92 GLY A CA 1
ATOM 695 C C . GLY A 1 92 ? 0.527 16.114 -9.637 1.00 91.31 92 GLY A C 1
ATOM 696 O O . GLY A 1 92 ? -0.486 16.738 -9.322 1.00 91.31 92 GLY A O 1
ATOM 697 N N . ALA A 1 93 ? 1.585 16.026 -8.826 1.00 91.75 93 ALA A N 1
ATOM 698 C CA . ALA A 1 93 ? 1.626 16.641 -7.500 1.00 91.75 93 ALA A CA 1
ATOM 699 C C . ALA A 1 93 ? 1.536 18.178 -7.559 1.00 91.75 93 ALA A C 1
ATOM 701 O O . ALA A 1 93 ? 0.807 18.786 -6.775 1.00 91.75 93 ALA A O 1
ATOM 702 N N . ALA A 1 94 ? 2.218 18.818 -8.514 1.00 92.31 94 ALA A N 1
ATOM 703 C CA . ALA A 1 94 ? 2.134 20.265 -8.715 1.00 92.31 94 ALA A CA 1
ATOM 704 C C . ALA A 1 94 ? 0.718 20.709 -9.125 1.00 92.31 94 ALA A C 1
ATOM 706 O O . ALA A 1 94 ? 0.212 21.710 -8.615 1.00 92.31 94 ALA A O 1
ATOM 707 N N . LEU A 1 95 ? 0.049 19.937 -9.990 1.00 89.62 95 LEU A N 1
ATOM 708 C CA . LEU A 1 95 ? -1.352 20.173 -10.349 1.00 89.62 95 LEU A CA 1
ATOM 709 C C . LEU A 1 95 ? -2.272 20.053 -9.128 1.00 89.62 95 LEU A C 1
ATOM 711 O O . LEU A 1 95 ? -3.125 20.918 -8.926 1.00 89.62 95 LEU A O 1
ATOM 715 N N . GLN A 1 96 ? -2.068 19.034 -8.288 1.00 87.31 96 GLN A N 1
ATOM 716 C CA . GLN A 1 96 ? -2.832 18.861 -7.051 1.00 87.31 96 GLN A CA 1
ATOM 717 C C . GLN A 1 96 ? -2.620 20.032 -6.080 1.00 87.31 96 GLN A C 1
ATOM 719 O O . GLN A 1 96 ? -3.575 20.509 -5.471 1.00 87.31 96 GLN A O 1
ATOM 724 N N . ALA A 1 97 ? -1.399 20.562 -5.976 1.00 89.56 97 ALA A N 1
ATOM 725 C CA . ALA A 1 97 ? -1.127 21.755 -5.176 1.00 89.56 97 ALA A CA 1
ATOM 726 C C . ALA A 1 97 ? -1.888 22.994 -5.691 1.00 89.56 97 ALA A C 1
ATOM 728 O O . ALA A 1 97 ? -2.403 23.771 -4.886 1.00 89.56 97 ALA A O 1
ATOM 729 N N . GLY A 1 98 ? -2.009 23.164 -7.013 1.00 89.62 98 GLY A N 1
ATOM 730 C CA . GLY A 1 98 ? -2.832 24.220 -7.619 1.00 89.62 98 GLY A CA 1
ATOM 731 C C . GLY A 1 98 ? -4.327 24.065 -7.305 1.00 89.62 98 GLY A C 1
ATOM 732 O O . GLY A 1 98 ? -4.995 25.043 -6.961 1.00 89.62 98 GLY A O 1
ATOM 733 N N . VAL A 1 99 ? -4.849 22.831 -7.329 1.00 87.94 99 VAL A N 1
ATOM 734 C CA . VAL A 1 99 ? -6.233 22.519 -6.915 1.00 87.94 99 VAL A CA 1
ATOM 735 C C . VAL A 1 99 ? -6.462 22.900 -5.449 1.00 87.94 99 VAL A C 1
ATOM 737 O O . VAL A 1 99 ? -7.427 23.598 -5.145 1.00 87.94 99 VAL A O 1
ATOM 740 N N . LEU A 1 100 ? -5.545 22.532 -4.547 1.00 85.44 100 LEU A N 1
ATOM 741 C CA . LEU A 1 100 ? -5.633 22.874 -3.119 1.00 85.44 100 LEU A CA 1
ATOM 742 C C . LEU A 1 100 ? -5.569 24.388 -2.857 1.00 85.44 100 LEU A C 1
ATOM 744 O O . LEU A 1 100 ? -6.205 24.877 -1.926 1.00 85.44 100 LEU A O 1
ATOM 748 N N . LYS A 1 101 ? -4.852 25.147 -3.695 1.00 89.38 101 LYS A N 1
ATOM 749 C CA . LYS A 1 101 ? -4.848 26.622 -3.668 1.00 89.38 101 LYS A CA 1
ATOM 750 C C . LYS A 1 101 ? -6.116 27.253 -4.254 1.00 89.38 101 LYS A C 1
ATOM 752 O O . LYS A 1 101 ? -6.294 28.465 -4.154 1.00 89.38 101 LYS A O 1
ATOM 757 N N . GLY A 1 102 ? -6.999 26.456 -4.855 1.00 86.00 102 GLY A N 1
ATOM 758 C CA . GLY A 1 102 ? -8.246 26.915 -5.462 1.00 86.00 102 GLY A CA 1
ATOM 759 C C . GLY A 1 102 ? -8.102 27.449 -6.889 1.00 86.00 102 GLY A C 1
ATOM 760 O O . GLY A 1 102 ? -9.053 28.043 -7.397 1.00 86.00 102 GLY A O 1
ATOM 761 N N . GLU A 1 103 ? -6.959 27.226 -7.550 1.00 86.88 103 GLU A N 1
ATOM 762 C CA . GLU A 1 103 ? -6.725 27.621 -8.950 1.00 86.88 103 GLU A CA 1
ATOM 763 C C . GLU A 1 103 ? -7.586 26.800 -9.926 1.00 86.88 103 GLU A C 1
ATOM 765 O O . GLU A 1 103 ? -7.871 27.238 -11.041 1.00 86.88 103 GLU A O 1
ATOM 770 N N . ARG A 1 104 ? -8.047 25.616 -9.497 1.00 76.75 104 ARG A N 1
ATOM 771 C CA . ARG A 1 104 ? -8.940 24.737 -10.257 1.00 76.75 104 ARG A CA 1
ATOM 772 C C . ARG A 1 104 ? -9.907 24.026 -9.314 1.00 76.75 104 ARG A C 1
ATOM 774 O O . ARG A 1 104 ? -9.472 23.442 -8.330 1.00 76.75 104 ARG A O 1
ATOM 781 N N . LYS A 1 105 ? -11.210 24.074 -9.611 1.00 73.94 105 LYS A N 1
ATOM 782 C CA . LYS A 1 105 ? -12.274 23.559 -8.723 1.00 73.94 105 LYS A CA 1
ATOM 783 C C . LYS A 1 105 ? -12.989 22.311 -9.245 1.00 73.94 105 LYS A C 1
ATOM 785 O O . LYS A 1 105 ? -13.760 21.710 -8.510 1.00 73.94 105 LYS A O 1
ATOM 790 N N . ASP A 1 106 ? -12.690 21.890 -10.472 1.00 76.50 106 ASP A N 1
ATOM 791 C CA . ASP A 1 106 ? -13.404 20.799 -11.154 1.00 76.50 106 ASP A CA 1
ATOM 792 C C . ASP A 1 106 ? -12.733 19.426 -10.974 1.00 76.50 106 ASP A C 1
ATOM 794 O O . ASP A 1 106 ? -12.989 18.498 -11.737 1.00 76.50 106 ASP A O 1
ATOM 798 N N . VAL A 1 107 ? -11.824 19.295 -10.004 1.00 75.50 107 VAL A N 1
ATOM 799 C CA . VAL A 1 107 ? -11.085 18.054 -9.747 1.00 75.50 107 VAL A CA 1
ATOM 800 C C . VAL A 1 107 ? -11.498 17.513 -8.387 1.00 75.50 107 VAL A C 1
ATOM 802 O O . VAL A 1 107 ? -11.205 18.119 -7.359 1.00 75.50 107 VAL A O 1
ATOM 805 N N . LEU A 1 108 ? -12.163 16.359 -8.395 1.00 74.50 108 LEU A N 1
ATOM 806 C CA . LEU A 1 108 ? -12.420 15.565 -7.200 1.00 74.50 108 LEU A CA 1
ATOM 807 C C . LEU A 1 108 ? -11.446 14.386 -7.193 1.00 74.50 108 LEU A C 1
ATOM 809 O O . LEU A 1 108 ? -11.482 13.551 -8.096 1.00 74.50 108 LEU A O 1
ATOM 813 N N . LEU A 1 109 ? -10.579 14.330 -6.184 1.00 79.75 109 LEU A N 1
ATOM 814 C CA . LEU A 1 109 ? -9.702 13.189 -5.951 1.00 79.75 109 LEU A CA 1
ATOM 815 C C . LEU A 1 109 ? -10.357 12.291 -4.902 1.00 79.75 109 LEU A C 1
ATOM 817 O O . LEU A 1 109 ? -10.653 12.747 -3.799 1.00 79.75 109 LEU A O 1
ATOM 821 N N . ILE A 1 110 ? -10.596 11.035 -5.261 1.00 81.19 110 ILE A N 1
ATOM 822 C CA . ILE A 1 110 ? -11.027 9.995 -4.329 1.00 81.19 110 ILE A CA 1
ATOM 823 C C . ILE A 1 110 ? -9.895 8.983 -4.290 1.00 81.19 110 ILE A C 1
ATOM 825 O O . ILE A 1 110 ? -9.620 8.331 -5.297 1.00 81.19 110 ILE A O 1
ATOM 829 N N . ASP A 1 111 ? -9.230 8.899 -3.147 1.00 85.62 111 ASP A N 1
ATOM 830 C CA . ASP A 1 111 ? -8.203 7.894 -2.899 1.00 85.62 111 ASP A CA 1
ATOM 831 C C . ASP A 1 111 ? -8.818 6.699 -2.156 1.00 85.62 111 ASP A C 1
ATOM 833 O O . ASP A 1 111 ? -9.958 6.770 -1.684 1.00 85.62 111 ASP A O 1
ATOM 837 N N . VAL A 1 112 ? -8.095 5.586 -2.068 1.00 89.62 112 VAL A N 1
ATOM 838 C CA . VAL A 1 112 ? -8.564 4.350 -1.433 1.00 89.62 112 VAL A CA 1
ATOM 839 C C . VAL A 1 112 ? -7.509 3.747 -0.508 1.00 89.62 112 VAL A C 1
ATOM 841 O O . VAL A 1 112 ? -6.309 3.948 -0.671 1.00 89.62 112 VAL A O 1
ATOM 844 N N . THR A 1 113 ? -7.938 2.944 0.465 1.00 88.44 113 THR A N 1
ATOM 845 C CA . THR A 1 113 ? -7.018 2.194 1.330 1.00 88.44 113 THR A CA 1
ATOM 846 C C . THR A 1 113 ? -6.258 1.113 0.540 1.00 88.44 113 THR A C 1
ATOM 848 O O . THR A 1 113 ? -6.883 0.305 -0.143 1.00 88.44 113 THR A O 1
ATOM 851 N N . PRO A 1 114 ? -4.919 1.001 0.637 1.00 84.88 114 PRO A N 1
ATOM 852 C CA . PRO A 1 114 ? -4.167 0.001 -0.136 1.00 84.88 114 PRO A CA 1
ATOM 853 C C . PRO A 1 114 ? -4.296 -1.426 0.423 1.00 84.88 114 PRO A C 1
ATOM 855 O O . PRO A 1 114 ? -4.173 -2.408 -0.308 1.00 84.88 114 PRO A O 1
ATOM 858 N N . LEU A 1 115 ? -4.524 -1.546 1.730 1.00 90.00 115 LEU A N 1
ATOM 859 C CA . LEU A 1 115 ? -4.656 -2.796 2.475 1.00 90.00 115 LEU A CA 1
ATOM 860 C C . LEU A 1 115 ? -5.723 -2.621 3.552 1.00 90.00 115 LEU A C 1
ATOM 862 O O . LEU A 1 115 ? -5.966 -1.501 4.010 1.00 90.00 115 LEU A O 1
ATOM 866 N N . SER A 1 116 ? -6.311 -3.732 3.980 1.00 94.69 116 SER A N 1
ATOM 867 C CA . SER A 1 116 ? -7.298 -3.740 5.050 1.00 94.69 116 SER A CA 1
ATOM 868 C C . SER A 1 116 ? -6.662 -3.350 6.380 1.00 94.69 116 SER A C 1
ATOM 870 O O . SER A 1 116 ? -5.517 -3.707 6.674 1.00 94.69 116 SER A O 1
ATOM 872 N N . LEU A 1 117 ? -7.429 -2.626 7.186 1.00 95.38 117 LEU A N 1
ATOM 873 C CA . LEU A 1 117 ? -7.083 -2.189 8.530 1.00 95.38 117 LEU A CA 1
ATOM 874 C C . LEU A 1 117 ? -8.030 -2.836 9.530 1.00 95.38 117 LEU A C 1
ATOM 876 O O . LEU A 1 117 ? -9.233 -2.970 9.292 1.00 95.38 117 LEU A O 1
ATOM 880 N N . GLY A 1 118 ? -7.482 -3.223 10.669 1.00 96.31 118 GLY A N 1
ATOM 881 C CA . GLY A 1 118 ? -8.245 -3.930 11.680 1.00 96.31 118 GLY A CA 1
ATOM 882 C C . GLY A 1 118 ? -7.439 -4.204 12.931 1.00 96.31 118 GLY A C 1
ATOM 883 O O . GLY A 1 118 ? -6.343 -3.663 13.110 1.00 96.31 118 GLY A O 1
ATOM 884 N N . ILE A 1 119 ? -8.008 -5.030 13.800 1.00 96.62 119 ILE A N 1
ATOM 885 C CA . ILE A 1 119 ? -7.449 -5.325 15.116 1.00 96.62 119 ILE A CA 1
ATOM 886 C C . ILE A 1 119 ? -7.284 -6.821 15.347 1.00 96.62 119 ILE A C 1
ATOM 888 O O . ILE A 1 119 ? -7.966 -7.650 14.737 1.00 96.62 119 ILE A O 1
ATOM 892 N N . GLU A 1 120 ? -6.399 -7.161 16.279 1.00 95.62 120 GLU A N 1
ATOM 893 C CA . GLU A 1 120 ? -6.343 -8.514 16.820 1.00 95.62 120 GLU A CA 1
ATOM 894 C C . GLU A 1 120 ? -7.556 -8.809 17.700 1.00 95.62 120 GLU A C 1
ATOM 896 O O . GLU A 1 120 ? -7.907 -8.046 18.600 1.00 95.62 120 GLU A O 1
ATOM 901 N N . THR A 1 121 ? -8.159 -9.969 17.467 1.00 91.56 121 THR A N 1
ATOM 902 C CA . THR A 1 121 ? -9.202 -10.542 18.318 1.00 91.56 121 THR A CA 1
ATOM 903 C C . THR A 1 121 ? -8.749 -11.878 18.898 1.00 91.56 121 THR A C 1
ATOM 905 O O .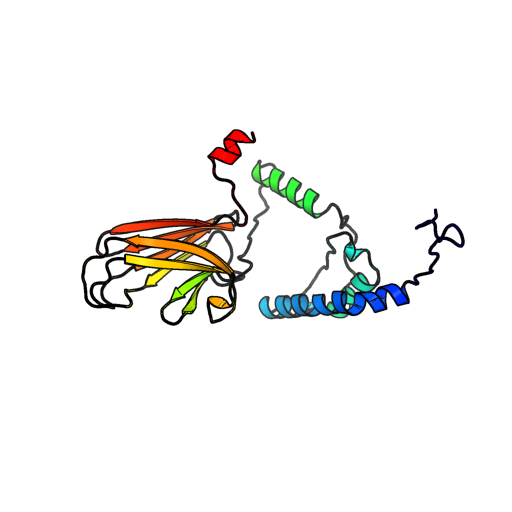 THR A 1 121 ? -7.683 -12.407 18.560 1.00 91.56 121 THR A O 1
ATOM 908 N N . LYS A 1 122 ? -9.546 -12.431 19.822 1.00 87.12 122 LYS A N 1
ATOM 909 C CA . LYS A 1 122 ? -9.216 -13.673 20.530 1.00 87.12 122 LYS A CA 1
ATOM 910 C C . LYS A 1 122 ? -8.824 -14.782 19.545 1.00 87.12 122 LYS A C 1
ATOM 912 O O . LYS A 1 122 ? -9.583 -15.111 18.642 1.00 87.12 122 LYS A O 1
ATOM 917 N N . GLY A 1 123 ? -7.655 -15.382 19.771 1.00 87.56 123 GLY A N 1
ATOM 918 C CA . GLY A 1 123 ? -7.095 -16.422 18.901 1.00 87.56 123 GLY A CA 1
ATOM 919 C C . GLY A 1 123 ? -6.066 -15.925 17.881 1.00 87.56 123 GLY A C 1
ATOM 920 O O . GLY A 1 123 ? -5.641 -16.717 17.046 1.00 87.56 123 GLY A O 1
ATOM 921 N N . GLY A 1 124 ? -5.647 -14.654 17.945 1.00 92.44 124 GLY A N 1
ATOM 922 C CA . GLY A 1 124 ? -4.663 -14.088 17.010 1.00 92.44 124 GLY A CA 1
ATOM 923 C C . GLY A 1 124 ? -5.237 -13.873 15.608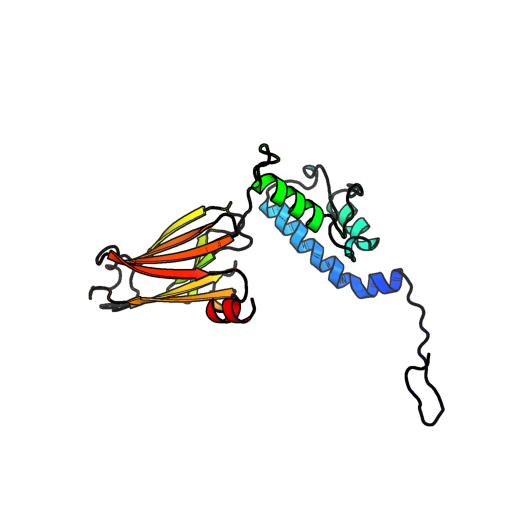 1.00 92.44 124 GLY A C 1
ATOM 924 O O . GLY A 1 124 ? -4.510 -13.923 14.615 1.00 92.44 124 GLY A O 1
ATOM 925 N N . ILE A 1 125 ? -6.560 -13.708 15.525 1.00 95.25 125 ILE A N 1
ATOM 926 C CA . ILE A 1 125 ? -7.298 -13.545 14.273 1.00 95.25 125 ILE A CA 1
ATOM 927 C C . ILE A 1 125 ? -7.451 -12.055 13.986 1.00 95.25 125 ILE A C 1
ATOM 929 O O . ILE A 1 125 ? -7.812 -11.268 14.869 1.00 95.25 125 ILE A O 1
ATOM 933 N N . MET A 1 126 ? -7.193 -11.688 12.736 1.00 95.88 126 MET A N 1
ATOM 934 C CA . MET A 1 126 ? -7.388 -10.347 12.214 1.00 95.88 126 MET A CA 1
ATOM 935 C C . MET A 1 126 ? -8.876 -10.100 11.956 1.00 95.88 126 MET A C 1
ATOM 937 O O . MET A 1 126 ? -9.448 -10.667 11.026 1.00 95.88 126 MET A O 1
ATOM 941 N N . THR A 1 127 ? -9.493 -9.222 12.746 1.00 96.56 127 THR A N 1
ATOM 942 C CA . THR A 1 127 ? -10.829 -8.696 12.434 1.00 96.56 127 THR A CA 1
ATOM 943 C C . THR A 1 127 ? -10.669 -7.370 11.710 1.00 96.56 127 THR A C 1
ATOM 945 O O . THR A 1 127 ? -10.121 -6.416 12.264 1.00 96.56 127 THR A O 1
ATOM 948 N N . LYS A 1 128 ? -11.104 -7.321 10.450 1.00 96.44 128 LYS A N 1
ATOM 949 C CA . LYS A 1 128 ? -10.990 -6.147 9.579 1.00 96.44 128 LYS A CA 1
ATOM 950 C C . LYS A 1 128 ? -12.148 -5.185 9.841 1.00 96.44 128 LYS A C 1
ATOM 952 O O . LYS A 1 128 ? -13.299 -5.597 9.793 1.00 96.44 128 LYS A O 1
ATOM 957 N N . LEU A 1 129 ? -11.840 -3.910 10.074 1.00 96.19 129 LEU A N 1
ATOM 958 C CA . LEU A 1 129 ? -12.844 -2.849 10.239 1.00 96.19 129 LEU A CA 1
ATOM 959 C C . LEU A 1 129 ? -12.984 -1.994 8.976 1.00 96.19 129 LEU A C 1
ATOM 961 O O . LEU A 1 129 ? -14.068 -1.498 8.669 1.00 96.19 129 LEU A O 1
ATOM 965 N N . ILE A 1 130 ? -11.886 -1.807 8.242 1.00 96.19 130 ILE A N 1
ATOM 966 C CA . ILE A 1 130 ? -11.867 -1.120 6.951 1.00 96.19 130 ILE A CA 1
ATOM 967 C C . ILE A 1 130 ? -11.185 -2.051 5.958 1.00 96.19 130 ILE A C 1
ATOM 969 O O . ILE A 1 130 ? -9.997 -2.333 6.089 1.00 96.19 130 ILE A O 1
ATOM 973 N N . GLU A 1 131 ? -11.934 -2.533 4.972 1.00 94.75 131 GLU A N 1
ATOM 974 C CA . GLU A 1 131 ? -11.394 -3.378 3.906 1.00 94.75 131 GLU A CA 1
ATOM 975 C C . GLU A 1 131 ? -10.468 -2.571 2.987 1.00 94.75 131 GLU A C 1
ATOM 977 O O . GLU A 1 131 ? -10.591 -1.345 2.860 1.00 94.75 131 GLU A O 1
ATOM 982 N N . ARG A 1 132 ? -9.547 -3.259 2.310 1.00 92.31 132 ARG A N 1
ATOM 983 C CA . ARG A 1 132 ? -8.764 -2.662 1.222 1.00 92.31 132 ARG A CA 1
ATOM 984 C C . ARG A 1 132 ? -9.668 -2.115 0.116 1.00 92.31 132 ARG A C 1
ATOM 986 O O . ARG A 1 132 ? -10.783 -2.586 -0.087 1.00 92.31 132 ARG A O 1
ATOM 993 N N . ASN A 1 133 ? -9.146 -1.157 -0.635 1.00 89.06 133 ASN A N 1
ATOM 994 C CA . ASN A 1 133 ? -9.828 -0.427 -1.698 1.00 89.06 133 ASN A CA 1
ATOM 995 C C . ASN A 1 133 ? -11.071 0.354 -1.209 1.00 89.06 133 ASN A C 1
ATOM 997 O O . ASN A 1 133 ? -11.932 0.715 -2.011 1.00 89.06 133 ASN A O 1
ATOM 1001 N N . THR A 1 134 ? -11.177 0.646 0.094 1.00 92.19 134 THR A N 1
ATOM 1002 C CA . THR A 1 134 ? -12.236 1.514 0.631 1.00 92.19 134 THR A CA 1
ATOM 1003 C C . THR A 1 134 ? -11.875 2.971 0.363 1.00 92.19 134 THR A C 1
ATOM 1005 O O . THR A 1 134 ? -10.782 3.400 0.721 1.00 92.19 134 THR A O 1
ATOM 1008 N N . ALA A 1 135 ? -12.794 3.736 -0.232 1.00 91.62 135 ALA A N 1
ATOM 1009 C CA . ALA A 1 135 ? -12.613 5.165 -0.488 1.00 91.62 135 ALA A CA 1
ATOM 1010 C C . ALA A 1 135 ? -12.345 5.955 0.802 1.00 91.62 135 ALA A C 1
ATOM 1012 O O . ALA A 1 135 ? -13.037 5.733 1.795 1.00 91.62 135 ALA A O 1
ATOM 1013 N N . ILE A 1 136 ? -11.380 6.878 0.767 1.00 91.12 136 ILE A N 1
ATOM 1014 C CA . ILE A 1 136 ? -11.043 7.794 1.865 1.00 91.12 136 ILE A CA 1
ATOM 1015 C C . ILE A 1 136 ? -11.399 9.248 1.495 1.00 91.12 136 ILE A C 1
ATOM 1017 O O . ILE A 1 136 ? -11.345 9.607 0.315 1.00 91.12 136 ILE A O 1
ATOM 1021 N N . PRO A 1 137 ? -11.775 10.100 2.471 1.00 92.81 137 PRO A N 1
ATOM 1022 C CA . PRO A 1 137 ? -11.855 9.829 3.911 1.00 92.81 137 PRO A CA 1
ATOM 1023 C C . PRO A 1 137 ? -13.000 8.876 4.289 1.00 92.81 137 PRO A C 1
ATOM 1025 O O . PRO A 1 137 ? -14.047 8.856 3.641 1.00 92.81 137 PRO A O 1
ATOM 1028 N N . THR A 1 138 ? -12.811 8.078 5.341 1.00 94.94 138 THR A N 1
ATOM 1029 C CA . THR A 1 138 ? -13.817 7.103 5.796 1.00 94.94 138 THR A CA 1
ATOM 1030 C C . THR A 1 138 ? -13.729 6.828 7.284 1.00 94.94 138 THR A C 1
ATOM 1032 O O . THR A 1 138 ? -12.658 6.900 7.879 1.00 94.94 138 THR A O 1
ATOM 1035 N N . LYS A 1 139 ? -14.864 6.452 7.875 1.00 96.31 139 LYS A N 1
ATOM 1036 C CA . LYS A 1 139 ? -14.976 6.133 9.294 1.00 96.31 139 LYS A CA 1
ATOM 1037 C C . LYS A 1 139 ? -15.789 4.864 9.499 1.00 96.31 139 LYS A C 1
ATOM 1039 O O . LYS A 1 139 ? -16.897 4.735 8.972 1.00 96.31 139 LYS A O 1
ATOM 1044 N N . ARG A 1 140 ? -15.252 3.929 10.281 1.00 96.75 140 ARG A N 1
ATOM 1045 C CA . ARG A 1 140 ? -15.908 2.668 10.650 1.00 96.75 140 ARG A CA 1
ATOM 1046 C C . ARG A 1 140 ? -15.762 2.416 12.139 1.00 96.75 140 ARG A C 1
ATOM 1048 O O . ARG A 1 140 ? -14.692 2.623 12.697 1.00 96.75 140 ARG A O 1
ATOM 1055 N N . SER A 1 141 ? -16.840 1.952 12.756 1.00 96.50 141 SER A N 1
ATOM 1056 C CA . SER A 1 141 ? -16.891 1.635 14.179 1.00 96.50 141 SER A CA 1
ATOM 1057 C C . SER A 1 141 ? -17.482 0.249 14.366 1.00 96.50 141 SER A C 1
ATOM 1059 O O . SER A 1 141 ? -18.483 -0.084 13.733 1.00 96.50 141 SER A O 1
ATOM 1061 N N . GLU A 1 142 ? -16.891 -0.531 15.259 1.00 96.06 142 GLU A N 1
ATOM 1062 C CA . GLU A 1 142 ? -17.378 -1.853 15.636 1.00 96.06 142 GLU A CA 1
ATOM 1063 C C . GLU A 1 142 ? -17.277 -2.028 17.153 1.00 96.06 142 GLU A C 1
ATOM 1065 O O . GLU A 1 142 ? -16.404 -1.457 17.807 1.00 96.06 142 GLU A O 1
ATOM 1070 N N . THR A 1 143 ? -18.224 -2.759 17.741 1.00 95.75 143 THR A N 1
ATOM 1071 C CA . THR A 1 143 ? -18.268 -2.977 19.191 1.00 95.75 143 THR A CA 1
ATOM 1072 C C . THR A 1 143 ? -17.713 -4.355 19.528 1.00 95.75 143 THR A C 1
ATOM 1074 O O . THR A 1 143 ? -18.259 -5.371 19.110 1.00 95.75 143 THR A O 1
ATOM 1077 N N . PHE A 1 144 ? -16.663 -4.366 20.340 1.00 94.38 144 PHE A N 1
ATOM 1078 C CA . PHE A 1 144 ? -16.024 -5.549 20.902 1.00 94.38 144 PHE A CA 1
ATOM 1079 C C . PHE A 1 144 ? -16.356 -5.684 22.391 1.00 94.38 144 PHE A C 1
ATOM 1081 O O . PHE A 1 144 ? -16.981 -4.814 23.003 1.00 94.38 144 PHE A O 1
ATOM 1088 N N . THR A 1 145 ? -15.925 -6.790 22.990 1.00 93.00 145 THR A N 1
ATOM 1089 C CA . THR A 1 145 ? -16.142 -7.083 24.408 1.00 93.00 145 THR A CA 1
ATOM 1090 C C . THR A 1 145 ? -14.922 -7.755 25.038 1.00 93.00 145 THR A C 1
ATOM 1092 O O . THR A 1 145 ? -13.995 -8.154 24.331 1.00 93.00 145 THR A O 1
ATOM 1095 N N . THR A 1 146 ? -14.896 -7.853 26.368 1.00 91.31 146 THR A N 1
ATOM 1096 C CA . THR A 1 146 ? -13.793 -8.464 27.119 1.00 91.31 146 THR A CA 1
ATOM 1097 C C . THR A 1 146 ? -13.723 -9.973 26.897 1.00 91.31 146 THR A C 1
ATOM 1099 O O . THR A 1 146 ? -14.740 -10.656 26.748 1.00 91.31 146 THR A O 1
ATOM 1102 N N . ALA A 1 147 ? -12.499 -10.502 26.882 1.00 88.56 147 ALA A N 1
ATOM 1103 C CA . ALA A 1 147 ? -12.238 -11.922 26.668 1.00 88.56 147 ALA A CA 1
ATOM 1104 C C . ALA A 1 147 ? -12.365 -12.746 27.960 1.00 88.56 147 ALA A C 1
ATOM 1106 O O . ALA A 1 147 ? -12.699 -13.937 27.883 1.00 88.56 147 ALA A O 1
ATOM 1107 N N . ASP A 1 148 ? -12.135 -12.100 29.109 1.00 89.25 148 ASP A N 1
ATOM 1108 C CA . ASP A 1 148 ? -12.081 -12.696 30.445 1.00 89.25 148 ASP A CA 1
ATOM 1109 C C . ASP A 1 148 ? -12.951 -11.932 31.461 1.00 89.25 148 ASP A C 1
ATOM 1111 O O . ASP A 1 148 ? -13.298 -10.760 31.272 1.00 89.25 148 ASP A O 1
ATOM 1115 N N . ASP A 1 149 ? -13.333 -12.620 32.540 1.00 90.62 149 ASP A N 1
ATOM 1116 C CA . ASP A 1 149 ? -14.155 -12.053 33.613 1.00 90.62 149 ASP A CA 1
ATOM 1117 C C . ASP A 1 149 ? -13.356 -11.028 34.427 1.00 90.62 149 ASP A C 1
ATOM 1119 O O . ASP A 1 149 ? -12.199 -11.257 34.777 1.00 90.62 149 ASP A O 1
ATOM 1123 N N . ASN A 1 150 ? -13.993 -9.909 34.781 1.00 90.69 150 ASN A N 1
ATOM 1124 C CA . ASN A 1 150 ? -13.398 -8.811 35.552 1.00 90.69 150 ASN A CA 1
ATOM 1125 C C . ASN A 1 150 ? -12.118 -8.224 34.929 1.00 90.69 150 ASN A C 1
ATOM 1127 O O . ASN A 1 150 ? -11.261 -7.704 35.642 1.00 90.69 150 ASN A O 1
ATOM 1131 N N . GLN A 1 151 ? -11.994 -8.295 33.602 1.00 89.44 151 GLN A N 1
ATOM 1132 C CA . GLN A 1 151 ? -10.857 -7.764 32.860 1.00 89.44 151 GLN A CA 1
ATOM 1133 C C . GLN A 1 151 ? -10.757 -6.227 33.034 1.00 89.44 151 GLN A C 1
ATOM 1135 O O . GLN A 1 151 ? -11.657 -5.509 32.594 1.00 89.44 151 GLN A O 1
ATOM 1140 N N . PRO A 1 152 ? -9.682 -5.694 33.655 1.00 90.00 152 PRO A N 1
ATOM 1141 C CA . PRO A 1 152 ? -9.586 -4.272 34.011 1.00 90.00 152 PRO A CA 1
ATOM 1142 C C . PRO A 1 152 ? -9.157 -3.368 32.843 1.00 90.00 152 PRO A C 1
ATOM 1144 O O . PRO A 1 152 ? -9.323 -2.144 32.908 1.00 90.00 152 PRO A O 1
ATOM 1147 N N . SER A 1 153 ? -8.581 -3.950 31.789 1.00 92.25 153 SER A N 1
ATOM 1148 C CA . SER A 1 153 ? -8.124 -3.251 30.588 1.00 92.25 153 SER A CA 1
ATOM 1149 C C . SER A 1 153 ? -8.223 -4.129 29.342 1.00 92.25 153 SER A C 1
ATOM 1151 O O . SER A 1 153 ? -8.128 -5.354 29.418 1.00 92.25 153 SER A O 1
ATOM 1153 N N . VAL A 1 154 ? -8.399 -3.504 28.178 1.00 91.19 154 VAL A N 1
ATOM 1154 C CA . VAL A 1 154 ? -8.374 -4.169 26.865 1.00 91.19 154 VAL A CA 1
ATOM 1155 C C . VAL A 1 154 ? -7.228 -3.588 26.045 1.00 91.19 154 VAL A C 1
ATOM 1157 O O . VAL A 1 154 ? -7.160 -2.376 25.841 1.00 91.19 154 VAL A O 1
ATOM 1160 N N . ALA A 1 155 ? -6.337 -4.460 25.570 1.00 92.44 155 ALA A N 1
ATOM 1161 C CA . ALA A 1 155 ? -5.280 -4.099 24.635 1.00 92.44 155 ALA A CA 1
ATOM 1162 C C . ALA A 1 155 ? -5.821 -4.130 23.200 1.00 92.44 155 ALA A C 1
ATOM 1164 O O . ALA A 1 155 ? -6.301 -5.162 22.733 1.00 92.44 155 ALA A O 1
ATOM 1165 N N . ILE A 1 156 ? -5.731 -2.999 22.507 1.00 95.00 156 ILE A N 1
ATOM 1166 C CA . ILE A 1 156 ? -6.100 -2.847 21.103 1.00 95.00 156 ILE A CA 1
ATOM 1167 C C . ILE A 1 156 ? -4.816 -2.837 20.284 1.00 95.00 156 ILE A C 1
ATOM 1169 O O . ILE A 1 156 ? -4.054 -1.869 20.299 1.00 95.00 156 ILE A O 1
ATOM 1173 N N . GLN A 1 157 ? -4.574 -3.939 19.581 1.00 95.06 157 GLN A N 1
ATOM 1174 C CA . GLN A 1 157 ? -3.446 -4.088 18.668 1.00 95.06 157 GLN A CA 1
ATOM 1175 C C . GLN A 1 157 ? -3.940 -3.890 17.239 1.00 95.06 157 GLN A C 1
ATOM 1177 O O . GLN A 1 157 ? -4.837 -4.607 16.796 1.00 95.06 157 GLN A O 1
ATOM 1182 N N . VAL A 1 158 ? -3.372 -2.916 16.533 1.00 95.38 158 VAL A N 1
ATOM 1183 C CA . VAL A 1 158 ? -3.801 -2.500 15.195 1.00 95.38 158 VAL A CA 1
ATOM 1184 C C . VAL A 1 158 ? -2.861 -3.068 14.138 1.00 95.38 158 VAL A C 1
ATOM 1186 O O . VAL A 1 158 ? -1.638 -2.957 14.256 1.00 95.38 158 VAL A O 1
ATOM 1189 N N . PHE A 1 159 ? -3.434 -3.627 13.073 1.00 94.88 159 PHE A N 1
ATOM 1190 C CA . PHE A 1 159 ? -2.702 -4.263 11.979 1.00 94.88 159 PHE A CA 1
ATOM 1191 C C . PHE A 1 159 ? -3.161 -3.764 10.606 1.00 94.88 159 PHE A C 1
ATOM 1193 O O . PHE A 1 159 ? -4.287 -3.295 10.428 1.00 94.88 159 PHE A O 1
ATOM 1200 N N . GLN A 1 160 ? -2.275 -3.923 9.624 1.00 93.50 160 GLN A N 1
ATOM 1201 C CA . GLN A 1 160 ? -2.542 -3.736 8.202 1.00 93.50 160 GLN A CA 1
ATOM 1202 C C . GLN A 1 160 ? -2.211 -5.017 7.431 1.00 93.50 160 GLN A C 1
ATOM 1204 O O . GLN A 1 160 ? -1.082 -5.514 7.506 1.00 93.50 160 GLN A O 1
ATOM 1209 N N . GLY A 1 161 ? -3.163 -5.537 6.656 1.00 91.81 161 GLY A N 1
ATOM 1210 C CA . GLY A 1 161 ? -2.930 -6.688 5.784 1.00 91.81 161 GLY A CA 1
ATOM 1211 C C . GLY A 1 161 ? -4.169 -7.528 5.480 1.00 91.81 161 GLY A C 1
ATOM 1212 O O . GLY A 1 161 ? -5.268 -7.256 5.951 1.00 91.81 161 GLY A O 1
ATOM 1213 N N . GLU A 1 162 ? -3.967 -8.565 4.664 1.00 91.69 162 GLU A N 1
ATOM 1214 C CA . GLU A 1 162 ? -5.036 -9.422 4.123 1.00 91.69 162 GLU A CA 1
ATOM 1215 C C . GLU A 1 162 ? -5.022 -10.854 4.667 1.00 91.69 162 GLU A C 1
ATOM 1217 O O . GLU A 1 162 ? -5.847 -11.675 4.265 1.00 91.69 162 GLU A O 1
ATOM 1222 N N . ARG A 1 163 ? -4.067 -11.199 5.537 1.00 93.38 163 ARG A N 1
ATOM 1223 C CA . ARG A 1 163 ? -3.961 -12.549 6.102 1.00 93.38 163 ARG A CA 1
ATOM 1224 C C . ARG A 1 163 ? -4.932 -12.717 7.267 1.00 93.38 163 ARG A C 1
ATOM 1226 O O . ARG A 1 163 ? -5.220 -11.764 7.982 1.00 93.38 163 ARG A O 1
ATOM 1233 N N . GLU A 1 164 ? -5.402 -13.945 7.461 1.00 94.38 164 GLU A N 1
ATOM 1234 C CA . GLU A 1 164 ? -6.342 -14.301 8.531 1.00 94.38 164 GLU A CA 1
ATOM 1235 C C . GLU A 1 164 ? -5.724 -14.148 9.929 1.00 94.38 164 GLU A C 1
ATOM 1237 O O . GLU A 1 164 ? -6.376 -13.648 10.842 1.00 94.38 164 GLU A O 1
ATOM 1242 N N . PHE A 1 165 ? -4.452 -14.524 10.092 1.00 94.94 165 PHE A N 1
ATOM 1243 C CA . PHE A 1 165 ? -3.736 -14.418 11.364 1.00 94.94 165 PHE A CA 1
ATOM 1244 C C . PHE A 1 165 ? -2.900 -13.138 11.434 1.00 94.94 165 PHE A C 1
ATOM 1246 O O . PHE A 1 165 ? -2.163 -12.804 10.505 1.00 94.94 165 PHE A O 1
ATOM 1253 N N . THR A 1 166 ? -2.961 -12.445 12.570 1.00 93.56 166 THR A N 1
ATOM 1254 C CA . THR A 1 166 ? -2.279 -11.159 12.815 1.00 93.56 166 THR A CA 1
ATOM 1255 C C . THR A 1 166 ? -0.760 -11.250 12.707 1.00 93.56 166 THR A C 1
ATOM 1257 O O . THR A 1 166 ? -0.133 -10.324 12.197 1.00 93.56 166 THR A O 1
ATOM 1260 N N . ARG A 1 167 ? -0.169 -12.392 13.085 1.00 93.38 167 ARG A N 1
ATOM 1261 C CA . ARG A 1 167 ? 1.277 -12.667 12.959 1.00 93.38 167 ARG A CA 1
ATOM 1262 C C . ARG A 1 167 ? 1.815 -12.560 11.527 1.00 93.38 167 ARG A C 1
ATOM 1264 O O . ARG A 1 167 ? 3.010 -12.360 11.344 1.00 93.38 167 ARG A O 1
ATOM 1271 N N . ASP A 1 168 ? 0.943 -12.734 10.534 1.00 92.56 168 ASP A N 1
ATOM 1272 C CA . ASP A 1 168 ? 1.282 -12.715 9.109 1.00 92.56 168 ASP A CA 1
ATOM 1273 C C . ASP A 1 168 ? 0.939 -11.357 8.453 1.00 92.56 168 ASP A C 1
ATOM 1275 O O . ASP A 1 168 ? 1.084 -11.193 7.239 1.00 92.56 168 ASP A O 1
ATOM 1279 N N . ASN A 1 169 ? 0.484 -10.381 9.249 1.00 92.25 169 ASN A N 1
ATOM 1280 C CA . ASN A 1 169 ? 0.160 -9.014 8.841 1.00 92.25 169 ASN A CA 1
ATOM 1281 C C . ASN A 1 169 ? 1.147 -8.006 9.452 1.00 92.25 169 ASN A C 1
ATOM 1283 O O . ASN A 1 169 ? 1.922 -8.317 10.355 1.00 92.25 169 ASN A O 1
ATOM 1287 N N . LYS A 1 170 ? 1.125 -6.763 8.960 1.00 90.12 170 LYS A N 1
ATOM 1288 C CA . LYS A 1 170 ? 2.002 -5.699 9.455 1.00 90.12 170 LYS A CA 1
ATOM 1289 C C . LYS A 1 170 ? 1.414 -5.071 10.730 1.00 90.12 170 LYS A C 1
ATOM 1291 O O . LYS A 1 170 ? 0.329 -4.495 10.640 1.00 90.12 170 LYS A O 1
ATOM 1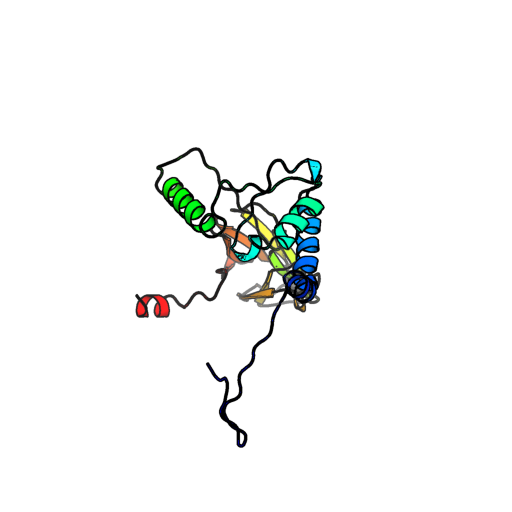296 N N . PRO A 1 171 ? 2.103 -5.112 11.885 1.00 92.94 171 PRO A N 1
ATOM 1297 C CA . PRO A 1 171 ? 1.672 -4.376 13.068 1.00 92.94 171 PRO A CA 1
ATOM 1298 C C . PRO A 1 171 ? 1.869 -2.873 12.848 1.00 92.94 171 PRO A C 1
ATOM 1300 O O . PRO A 1 171 ? 2.903 -2.445 12.329 1.00 92.94 171 PRO A O 1
ATOM 1303 N N . LEU A 1 172 ? 0.876 -2.076 13.236 1.00 90.50 172 LEU A N 1
ATOM 1304 C CA . LEU A 1 172 ? 0.934 -0.614 13.157 1.00 90.50 172 LEU A CA 1
ATOM 1305 C C . LEU A 1 172 ? 1.146 0.032 14.527 1.00 90.50 172 LEU A C 1
ATOM 1307 O O . LEU A 1 172 ? 1.827 1.047 14.623 1.00 90.50 172 LEU A O 1
ATOM 1311 N N . GLY A 1 173 ? 0.589 -0.563 15.582 1.00 90.94 173 GLY A N 1
ATOM 1312 C CA . GLY A 1 173 ? 0.746 -0.075 16.946 1.00 90.94 173 GLY A CA 1
ATOM 1313 C C . GLY A 1 173 ? -0.214 -0.746 17.919 1.00 90.94 173 GLY A C 1
ATOM 1314 O O . GLY A 1 173 ? -1.165 -1.414 17.513 1.00 90.94 173 GLY A O 1
ATOM 1315 N N . THR A 1 174 ? 0.029 -0.529 19.209 1.00 93.44 174 THR A N 1
ATOM 1316 C CA . THR A 1 174 ? -0.793 -1.068 20.298 1.00 93.44 174 THR A CA 1
ATOM 1317 C C . THR A 1 174 ? -1.083 0.012 21.325 1.00 93.44 174 THR A C 1
ATOM 1319 O O . THR A 1 174 ? -0.194 0.783 21.682 1.00 93.44 174 THR A O 1
ATOM 1322 N N . PHE A 1 175 ? -2.318 0.062 21.813 1.00 93.75 175 PHE A N 1
ATOM 1323 C CA . PHE A 1 175 ? -2.705 0.914 22.932 1.00 93.75 175 PHE A CA 1
ATOM 1324 C C . PHE A 1 175 ? -3.681 0.187 23.851 1.00 93.75 175 PHE A C 1
ATOM 1326 O O . PHE A 1 175 ? -4.369 -0.741 23.431 1.00 93.75 175 PHE A O 1
ATOM 1333 N N . GLU A 1 176 ? -3.748 0.605 25.111 1.00 93.38 176 GLU A N 1
ATOM 1334 C CA . GLU A 1 176 ? -4.610 -0.027 26.108 1.00 93.38 176 GLU A CA 1
ATOM 1335 C C . GLU A 1 176 ? -5.700 0.928 26.586 1.00 93.38 176 GLU A C 1
ATOM 1337 O O . GLU A 1 176 ? -5.426 2.051 27.018 1.00 93.38 176 GLU A O 1
ATOM 1342 N N . LEU A 1 177 ? -6.945 0.454 26.560 1.00 92.38 177 LEU A N 1
ATOM 1343 C CA . LEU A 1 177 ? -8.057 1.099 27.245 1.00 92.38 177 LEU A CA 1
ATOM 1344 C C . LEU A 1 177 ? -8.133 0.540 28.666 1.00 92.38 177 LEU A C 1
ATOM 1346 O O . LEU A 1 177 ? -8.446 -0.635 28.859 1.00 92.38 177 LEU A O 1
ATOM 1350 N N . THR A 1 178 ? -7.839 1.373 29.663 1.00 92.62 178 THR A N 1
ATOM 1351 C CA . THR A 1 178 ? -7.801 0.969 31.074 1.00 92.62 178 THR A CA 1
ATOM 1352 C C . THR A 1 178 ? -9.018 1.452 31.857 1.00 92.62 178 THR A C 1
ATOM 1354 O O . THR A 1 178 ? -9.677 2.439 31.522 1.00 92.62 178 THR A O 1
ATOM 1357 N N . GLY A 1 179 ? -9.294 0.768 32.968 1.00 88.12 179 GLY A N 1
ATOM 1358 C CA . GLY A 1 179 ? -10.327 1.166 33.915 1.00 88.12 179 GLY A CA 1
ATOM 1359 C C . GLY A 1 179 ? -11.737 0.809 33.461 1.00 88.12 179 GLY A C 1
ATOM 1360 O O . GLY A 1 179 ? -12.657 1.588 33.725 1.00 88.12 179 GLY A O 1
ATOM 1361 N N . ILE A 1 180 ? -11.860 -0.348 32.807 1.00 89.38 180 ILE A N 1
ATOM 1362 C CA . ILE A 1 180 ? -13.121 -1.030 32.515 1.00 89.38 180 ILE A CA 1
ATOM 1363 C C . ILE A 1 180 ? -13.706 -1.530 33.841 1.00 89.38 180 ILE A C 1
ATOM 1365 O O . ILE A 1 180 ? -12.982 -2.046 34.696 1.00 89.38 180 ILE A O 1
ATOM 1369 N N . ALA A 1 181 ? -15.011 -1.339 34.040 1.00 88.12 181 ALA A N 1
ATOM 1370 C CA . ALA A 1 181 ? -15.680 -1.790 35.256 1.00 88.12 181 ALA A CA 1
ATOM 1371 C C . ALA A 1 181 ? -15.645 -3.332 35.363 1.00 88.12 181 ALA A C 1
ATOM 1373 O O . ALA A 1 181 ? -15.897 -4.003 34.359 1.00 88.12 181 ALA A O 1
ATOM 1374 N N . PRO A 1 182 ? -15.383 -3.909 36.554 1.00 90.31 182 PRO A N 1
ATOM 1375 C CA . PRO A 1 182 ? -15.429 -5.356 36.744 1.00 90.31 182 PRO A CA 1
ATOM 1376 C C . PRO A 1 182 ? -16.807 -5.916 36.378 1.00 90.31 182 PRO A C 1
ATOM 1378 O O . PRO A 1 182 ? -17.816 -5.578 36.998 1.00 90.31 182 PRO A O 1
ATOM 1381 N N . ALA A 1 183 ? -16.846 -6.758 35.350 1.00 91.62 183 ALA A N 1
ATOM 1382 C CA . ALA A 1 183 ? -18.044 -7.438 34.883 1.00 91.62 183 ALA A CA 1
ATOM 1383 C C . ALA A 1 183 ? -17.670 -8.809 34.295 1.00 91.62 183 ALA A C 1
ATOM 1385 O O . ALA A 1 183 ? -16.524 -8.999 33.870 1.00 91.62 183 ALA A O 1
ATOM 1386 N N . PRO A 1 184 ? -18.614 -9.765 34.236 1.00 93.12 184 PRO A N 1
ATOM 1387 C CA . PRO A 1 184 ? -18.448 -10.988 33.455 1.00 93.12 184 PRO A CA 1
ATOM 1388 C C . PRO A 1 184 ? -18.018 -10.696 32.011 1.00 93.12 184 PRO A C 1
ATOM 1390 O O . PRO A 1 184 ? -18.427 -9.690 31.421 1.00 93.12 184 PRO A O 1
ATOM 1393 N N . ARG A 1 185 ? -17.222 -11.593 31.424 1.00 91.56 185 ARG A N 1
ATOM 1394 C CA . ARG A 1 185 ? -16.818 -11.515 30.016 1.00 91.56 185 ARG A CA 1
ATOM 1395 C C . ARG A 1 185 ? -18.039 -11.376 29.108 1.00 91.56 185 ARG A C 1
ATOM 1397 O O . ARG A 1 185 ? -19.085 -11.974 29.367 1.00 91.56 185 ARG A O 1
ATOM 1404 N N . GLY A 1 186 ? -17.911 -10.621 28.024 1.00 88.75 186 GLY A N 1
ATOM 1405 C CA . GLY A 1 186 ? -19.024 -10.408 27.095 1.00 88.75 186 GLY A CA 1
ATOM 1406 C C . GLY A 1 186 ? -19.982 -9.270 27.469 1.00 88.75 186 GLY A C 1
ATOM 1407 O O . GLY A 1 186 ? -20.815 -8.904 26.643 1.00 88.75 186 GLY A O 1
ATOM 1408 N N . ILE A 1 187 ? -19.889 -8.709 28.683 1.00 92.06 187 ILE A N 1
ATOM 1409 C CA . ILE A 1 187 ? -20.765 -7.614 29.133 1.00 92.06 187 ILE A CA 1
ATOM 1410 C C . ILE A 1 187 ? -20.207 -6.222 28.795 1.00 92.06 187 ILE A C 1
ATOM 1412 O O . ILE A 1 187 ? -20.970 -5.412 28.262 1.00 92.06 187 ILE A O 1
ATOM 1416 N N . PRO A 1 188 ? -18.926 -5.897 29.067 1.00 91.88 188 PRO A N 1
ATOM 1417 C CA . PRO A 1 188 ? -18.366 -4.607 28.671 1.00 91.88 188 PRO A CA 1
ATOM 1418 C C . PRO A 1 188 ? -18.450 -4.403 27.157 1.00 91.88 188 PRO A C 1
ATOM 1420 O O . PRO A 1 188 ? -18.155 -5.322 26.392 1.00 91.88 188 PRO A O 1
ATOM 1423 N N . GLN A 1 189 ? -18.830 -3.202 26.724 1.00 94.00 189 GLN A N 1
ATOM 1424 C CA . GLN A 1 189 ? -18.943 -2.850 25.309 1.00 94.00 189 GLN A CA 1
ATOM 1425 C C . GLN A 1 189 ? -17.888 -1.810 24.953 1.00 94.00 189 GLN A C 1
ATOM 1427 O O . GLN A 1 189 ? -18.025 -0.636 25.295 1.00 94.00 189 GLN A O 1
ATOM 1432 N N . VAL A 1 190 ? -16.848 -2.244 24.248 1.00 94.69 190 VAL A N 1
ATOM 1433 C CA . VAL A 1 190 ? -15.755 -1.387 23.787 1.00 94.69 190 VAL A CA 1
ATOM 1434 C C . VAL A 1 190 ? -15.961 -1.093 22.308 1.00 94.69 190 VAL A C 1
ATOM 1436 O O . VAL A 1 190 ? -15.788 -1.964 21.462 1.00 94.69 190 VAL A O 1
ATOM 1439 N N . GLU A 1 191 ? -16.350 0.134 21.985 1.00 96.75 191 GLU A N 1
ATOM 1440 C CA . GLU A 1 191 ? -16.441 0.603 20.606 1.00 96.75 191 GLU A CA 1
ATOM 1441 C C . GLU A 1 191 ? -15.063 0.993 20.100 1.00 96.75 191 GLU A C 1
ATOM 1443 O O . GLU A 1 191 ? -14.458 1.933 20.612 1.00 96.75 191 GLU A O 1
ATOM 1448 N N . VAL A 1 192 ? -14.581 0.289 19.085 1.00 96.88 192 VAL A N 1
ATOM 1449 C CA . VAL A 1 192 ? -13.351 0.633 18.383 1.00 96.88 192 VAL A CA 1
ATOM 1450 C C . VAL A 1 192 ? -13.730 1.323 17.086 1.00 96.88 192 VAL A C 1
ATOM 1452 O O . VAL A 1 192 ? -14.528 0.805 16.308 1.00 96.88 192 VAL A O 1
ATOM 1455 N N . THR A 1 193 ? -13.168 2.502 16.858 1.00 97.44 193 THR A N 1
ATOM 1456 C CA . THR A 1 193 ? -13.425 3.331 15.687 1.00 97.44 193 THR A CA 1
ATOM 1457 C C . THR A 1 193 ? -12.131 3.587 14.939 1.00 97.44 193 THR A C 1
ATOM 1459 O O . THR A 1 193 ? -11.152 4.034 15.528 1.00 97.44 193 THR A O 1
ATOM 1462 N N . PHE A 1 194 ? -12.151 3.331 13.637 1.00 97.19 194 PHE A N 1
ATOM 1463 C CA . PHE A 1 194 ? -11.115 3.719 12.692 1.00 97.19 194 PHE A CA 1
ATOM 1464 C C . PHE A 1 194 ? -11.635 4.896 11.879 1.00 97.19 194 PHE A C 1
ATOM 1466 O O . PHE A 1 194 ? -12.719 4.822 11.298 1.00 97.19 194 PHE A O 1
ATOM 1473 N N . ASP A 1 195 ? -10.860 5.966 11.839 1.00 95.62 195 ASP A N 1
ATOM 1474 C CA . ASP A 1 195 ? -11.136 7.183 11.087 1.00 95.62 195 ASP A CA 1
ATOM 1475 C C . ASP A 1 195 ? -9.914 7.484 10.218 1.00 95.62 195 ASP A C 1
ATOM 1477 O O . ASP A 1 195 ? -8.805 7.613 10.736 1.00 95.62 195 ASP A O 1
ATOM 1481 N N . ILE A 1 196 ? -10.092 7.505 8.901 1.00 93.06 196 ILE A N 1
ATOM 1482 C CA . ILE A 1 196 ? -9.026 7.770 7.935 1.00 93.06 196 ILE A CA 1
ATOM 1483 C C . ILE A 1 196 ? -9.314 9.106 7.275 1.00 93.06 196 ILE A C 1
ATOM 1485 O O . ILE A 1 196 ? -10.364 9.277 6.647 1.00 93.06 196 ILE A O 1
ATOM 1489 N N . ASP A 1 197 ? -8.372 10.035 7.398 1.00 89.69 197 ASP A N 1
ATOM 1490 C CA . ASP A 1 197 ? -8.488 11.355 6.792 1.00 89.69 197 ASP A CA 1
ATOM 1491 C C . ASP A 1 197 ? -8.174 11.338 5.282 1.00 89.69 197 ASP A C 1
ATOM 1493 O O . ASP A 1 197 ? -7.824 10.316 4.689 1.00 89.69 197 ASP A O 1
ATOM 1497 N N . ALA A 1 198 ? -8.295 12.499 4.635 1.00 85.88 198 ALA A N 1
ATOM 1498 C CA . ALA A 1 198 ? -8.010 12.643 3.206 1.00 85.88 198 ALA A CA 1
ATOM 1499 C C . ALA A 1 198 ? -6.518 12.473 2.844 1.00 85.88 198 ALA A C 1
ATOM 1501 O O . ALA A 1 198 ? -6.197 12.354 1.665 1.00 85.88 198 ALA A O 1
ATOM 1502 N N . ASN A 1 199 ? -5.613 12.468 3.829 1.00 82.25 199 ASN A N 1
ATOM 1503 C CA . ASN A 1 199 ? -4.180 12.231 3.642 1.00 82.25 199 ASN A CA 1
ATOM 1504 C C . ASN A 1 199 ? -3.797 10.761 3.893 1.00 82.25 199 ASN A C 1
ATOM 1506 O O . ASN A 1 199 ? -2.621 10.409 3.785 1.00 82.25 199 ASN A O 1
ATOM 1510 N N . GLY A 1 200 ? -4.757 9.911 4.274 1.00 84.12 200 GLY A N 1
ATOM 1511 C CA . GLY A 1 200 ? -4.507 8.524 4.656 1.00 84.12 200 GLY A CA 1
ATOM 1512 C C . GLY A 1 200 ? -3.953 8.351 6.076 1.00 84.12 200 GLY A C 1
ATOM 1513 O O . GLY A 1 200 ? -3.468 7.267 6.402 1.00 84.12 200 GLY A O 1
ATOM 1514 N N . ILE A 1 201 ? -4.004 9.382 6.927 1.00 88.31 201 ILE A N 1
ATOM 1515 C CA . ILE A 1 201 ? -3.657 9.269 8.349 1.00 88.31 201 ILE A CA 1
ATOM 1516 C C . ILE A 1 201 ? -4.786 8.526 9.057 1.00 88.31 201 ILE A C 1
ATOM 1518 O O . ILE A 1 201 ? -5.956 8.885 8.932 1.00 88.31 201 ILE A O 1
ATOM 1522 N N . VAL A 1 202 ? -4.426 7.484 9.808 1.00 91.12 202 VAL A N 1
ATOM 1523 C CA . VAL A 1 202 ? -5.394 6.624 10.492 1.00 91.12 202 VAL A CA 1
ATOM 1524 C C . VAL A 1 202 ? -5.454 7.005 11.965 1.00 91.12 202 VAL A C 1
ATOM 1526 O O . VAL A 1 202 ? -4.471 6.878 12.694 1.00 91.12 202 VAL A O 1
ATOM 1529 N N . HIS A 1 203 ? -6.625 7.419 12.426 1.00 94.56 203 HIS A N 1
ATOM 1530 C CA . HIS A 1 203 ? -6.935 7.608 13.834 1.00 94.56 203 HIS A CA 1
ATOM 1531 C C . HIS A 1 203 ? -7.736 6.409 14.329 1.00 94.56 203 HIS A C 1
ATOM 1533 O O . HIS A 1 203 ? -8.807 6.098 13.807 1.00 94.56 203 HIS A O 1
ATOM 1539 N N . VAL A 1 204 ? -7.215 5.731 15.346 1.00 95.94 204 VAL A N 1
AT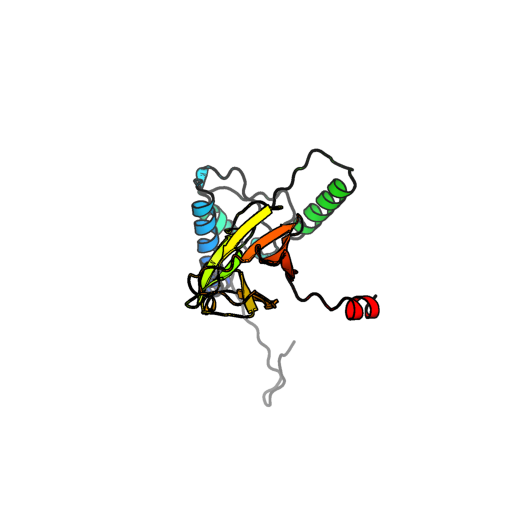OM 1540 C CA . VAL A 1 204 ? -7.895 4.611 15.993 1.00 95.94 204 VAL A CA 1
ATOM 1541 C C . VAL A 1 204 ? -8.258 5.027 17.404 1.00 95.94 204 VAL A C 1
ATOM 1543 O O . VAL A 1 204 ? -7.392 5.429 18.177 1.00 95.94 204 VAL A O 1
ATOM 1546 N N . SER A 1 205 ? -9.533 4.932 17.758 1.00 96.19 205 SER A N 1
ATOM 1547 C CA . SER A 1 205 ? -10.015 5.189 19.112 1.00 96.19 205 SER A CA 1
ATOM 1548 C C . SER A 1 205 ? -10.781 3.992 19.647 1.00 96.19 205 SER A C 1
ATOM 1550 O O . SER A 1 205 ? -11.434 3.271 18.899 1.00 96.19 205 SER A O 1
ATOM 1552 N N . ALA A 1 206 ? -10.678 3.762 20.949 1.00 96.19 206 ALA A N 1
ATOM 1553 C CA . ALA A 1 206 ? -11.452 2.768 21.668 1.00 96.19 206 ALA A CA 1
ATOM 1554 C C . ALA A 1 206 ? -12.178 3.454 22.819 1.00 96.19 206 ALA A C 1
ATOM 1556 O O . ALA A 1 206 ? -11.550 4.158 23.611 1.00 96.19 206 ALA A O 1
ATOM 1557 N N . LYS A 1 207 ? -13.488 3.240 22.915 1.00 95.50 207 LYS A N 1
ATOM 1558 C CA . LYS A 1 207 ? -14.346 3.841 23.931 1.00 95.50 207 LYS A CA 1
ATOM 1559 C C . LYS A 1 207 ? -15.194 2.781 24.609 1.00 95.50 207 LYS A C 1
ATOM 1561 O O . LYS A 1 207 ? -15.948 2.071 23.951 1.00 95.50 207 LYS A O 1
ATOM 1566 N N . ASP A 1 208 ? -15.117 2.706 25.930 1.00 94.75 208 ASP A N 1
ATOM 1567 C CA . ASP A 1 208 ? -16.055 1.901 26.706 1.00 94.75 208 ASP A CA 1
ATOM 1568 C C . ASP A 1 208 ? -17.397 2.641 26.807 1.00 94.75 208 ASP A C 1
ATOM 1570 O O . ASP A 1 208 ? -17.474 3.742 27.358 1.00 94.75 208 ASP A O 1
ATOM 1574 N N . LYS A 1 209 ? -18.470 2.038 26.283 1.00 92.88 209 LYS A N 1
ATOM 1575 C CA . LYS A 1 209 ? -19.821 2.623 26.308 1.00 92.88 209 LYS A CA 1
ATOM 1576 C C . LYS A 1 209 ? -20.399 2.721 27.719 1.00 92.88 209 LYS A C 1
ATOM 1578 O O . LYS A 1 209 ? -21.270 3.557 27.942 1.00 92.88 209 LYS A O 1
ATOM 1583 N N . GLY A 1 210 ? -19.934 1.895 28.659 1.00 88.12 210 GLY A N 1
ATOM 1584 C CA . GLY A 1 210 ? -20.407 1.907 30.043 1.00 88.12 210 GLY A CA 1
ATOM 1585 C C . GLY A 1 210 ? -19.808 3.050 30.858 1.00 88.12 210 GLY A C 1
ATOM 1586 O O . GLY A 1 210 ? -20.535 3.820 31.482 1.00 88.12 210 GLY A O 1
ATOM 1587 N N . THR A 1 211 ? -18.479 3.175 30.852 1.00 89.00 211 THR A N 1
ATOM 1588 C CA . THR A 1 211 ? -17.776 4.203 31.642 1.00 89.00 211 THR A CA 1
ATOM 1589 C C . THR A 1 211 ? -17.564 5.522 30.897 1.00 89.00 211 THR A C 1
ATOM 1591 O O . THR A 1 211 ? -17.255 6.532 31.526 1.00 89.00 211 THR A O 1
ATOM 1594 N N . GLY A 1 212 ? -17.694 5.531 29.568 1.00 89.88 212 GLY A N 1
ATOM 1595 C CA . GLY A 1 212 ? -17.396 6.682 28.716 1.00 89.88 212 GLY A CA 1
ATOM 1596 C C . GLY A 1 212 ? -15.903 6.967 28.548 1.00 89.88 212 GLY A C 1
ATOM 1597 O O . GLY A 1 212 ? -15.559 7.902 27.826 1.00 89.88 212 GLY A O 1
ATOM 1598 N N . LYS A 1 213 ? -15.024 6.180 29.183 1.00 91.38 213 LYS A N 1
ATOM 1599 C CA . LYS A 1 213 ? -13.575 6.306 29.026 1.00 91.38 213 LYS A CA 1
ATOM 1600 C C . LYS A 1 213 ? -13.171 5.965 27.605 1.00 91.38 213 LYS A C 1
ATOM 1602 O O . LYS A 1 213 ? -13.665 4.999 27.024 1.00 91.38 213 LYS A O 1
ATOM 1607 N N . GLU A 1 214 ? -12.224 6.731 27.091 1.00 94.31 214 GLU A N 1
ATOM 1608 C CA . GLU A 1 214 ? -11.669 6.537 25.764 1.00 94.31 214 GLU A CA 1
ATOM 1609 C C . GLU A 1 214 ? -10.146 6.595 25.790 1.00 94.31 214 GLU A C 1
ATOM 1611 O O . GLU A 1 214 ? -9.537 7.254 26.634 1.00 94.31 214 GLU A O 1
ATOM 1616 N N . GLN A 1 215 ? -9.542 5.878 24.854 1.00 94.19 215 GLN A N 1
ATOM 1617 C CA . GLN A 1 215 ? -8.131 5.975 24.527 1.00 94.19 215 GLN A CA 1
ATOM 1618 C C . GLN A 1 215 ? -7.998 5.973 23.008 1.00 94.19 215 GLN A C 1
ATOM 1620 O O . GLN A 1 215 ? -8.824 5.381 22.311 1.00 94.19 215 GLN A O 1
ATOM 1625 N N . SER A 1 216 ? -6.974 6.634 22.481 1.00 94.06 216 SER A N 1
ATOM 1626 C CA . SER A 1 216 ? -6.760 6.686 21.038 1.00 94.06 216 SER A CA 1
ATOM 1627 C C . SER A 1 216 ? -5.288 6.660 20.661 1.00 94.06 216 SER A C 1
ATOM 1629 O O . SER A 1 216 ? -4.405 6.896 21.485 1.00 94.06 216 SER A O 1
ATOM 1631 N N . MET A 1 217 ? -5.040 6.375 19.391 1.00 92.69 217 MET A N 1
ATOM 1632 C CA . MET A 1 217 ? -3.736 6.411 18.759 1.00 92.69 217 MET A CA 1
ATOM 1633 C C . MET A 1 217 ? -3.885 6.961 17.347 1.00 92.69 217 MET A C 1
ATOM 1635 O O . MET A 1 217 ? -4.860 6.683 16.653 1.00 92.69 217 MET A O 1
ATOM 1639 N N . THR A 1 218 ? -2.890 7.727 16.914 1.00 91.31 218 THR A N 1
ATOM 1640 C CA . THR A 1 218 ? -2.755 8.132 15.515 1.00 91.31 218 THR A CA 1
ATOM 1641 C C . THR A 1 218 ? -1.615 7.351 14.882 1.00 91.31 218 THR A C 1
ATOM 1643 O O . THR A 1 218 ? -0.520 7.294 15.437 1.00 91.31 218 THR A O 1
ATOM 1646 N N . ILE A 1 219 ? -1.880 6.759 13.724 1.00 84.06 219 ILE A N 1
ATOM 1647 C CA . ILE A 1 219 ? -0.931 5.977 12.942 1.00 84.06 219 ILE A CA 1
ATOM 1648 C C . ILE A 1 219 ? -0.610 6.782 11.686 1.00 84.06 219 ILE A C 1
ATOM 1650 O O . ILE A 1 219 ? -1.429 6.933 10.778 1.00 84.06 219 ILE A O 1
ATOM 1654 N N . THR A 1 220 ? 0.607 7.307 11.648 1.00 75.00 220 THR A N 1
ATOM 1655 C CA . THR A 1 220 ? 1.191 7.986 10.492 1.00 75.00 220 THR A CA 1
ATOM 1656 C C . THR A 1 220 ? 1.985 6.962 9.673 1.00 75.00 220 THR A C 1
ATOM 1658 O O . THR A 1 220 ? 2.706 6.129 10.220 1.00 75.00 220 THR A O 1
ATOM 1661 N N . GLY A 1 221 ? 1.833 6.977 8.345 1.00 57.78 221 GLY A N 1
ATOM 1662 C CA . GLY A 1 221 ? 2.312 5.941 7.410 1.00 57.78 221 GLY A CA 1
ATOM 1663 C C . GLY A 1 221 ? 3.832 5.733 7.282 1.00 57.78 221 GLY A C 1
ATOM 1664 O O . GLY A 1 221 ? 4.283 5.114 6.321 1.00 57.78 221 GLY A O 1
ATOM 1665 N N . GLY A 1 222 ? 4.642 6.207 8.222 1.00 46.97 222 GLY A N 1
ATOM 1666 C CA . GLY A 1 222 ? 6.092 6.046 8.220 1.00 46.97 222 GLY A CA 1
ATOM 1667 C C . GLY A 1 222 ? 6.723 6.908 9.301 1.00 46.97 222 GLY A C 1
ATOM 1668 O O . GLY A 1 222 ? 6.310 8.051 9.455 1.00 46.97 222 GLY A O 1
ATOM 1669 N N . SER A 1 223 ? 7.676 6.324 10.041 1.00 42.44 223 SER A N 1
ATOM 1670 C CA . SER A 1 223 ? 8.540 6.917 11.079 1.00 42.44 223 SER A CA 1
ATOM 1671 C C . SER A 1 223 ? 8.355 8.424 11.291 1.00 42.44 223 SER A C 1
ATOM 1673 O O . SER A 1 223 ? 9.187 9.227 10.863 1.00 42.44 223 SER A O 1
ATOM 1675 N N . SER A 1 224 ? 7.262 8.826 11.936 1.00 50.31 224 SER A N 1
ATOM 1676 C CA . SER A 1 224 ? 7.124 10.209 12.357 1.00 50.31 224 SER A CA 1
ATOM 1677 C C . SER A 1 224 ? 8.078 10.387 13.522 1.00 50.31 224 SER A C 1
ATOM 1679 O O . SER A 1 224 ? 7.883 9.786 14.581 1.00 50.31 224 SER A O 1
ATOM 1681 N N . LEU A 1 225 ? 9.134 11.165 13.297 1.00 51.56 225 LEU A N 1
ATOM 1682 C CA . LEU A 1 225 ? 9.958 11.670 14.382 1.00 51.56 225 LEU A CA 1
ATOM 1683 C C . LEU A 1 225 ? 9.032 12.331 15.419 1.00 51.56 225 LEU A C 1
ATOM 1685 O O . LEU A 1 225 ? 8.063 12.992 15.027 1.00 51.56 225 LEU A O 1
ATOM 1689 N N . PRO A 1 226 ? 9.284 12.144 16.724 1.00 62.00 226 PRO A N 1
ATOM 1690 C CA . PRO A 1 226 ? 8.622 12.919 17.761 1.00 62.00 226 PRO A CA 1
ATOM 1691 C C . PRO A 1 226 ? 8.655 14.407 17.4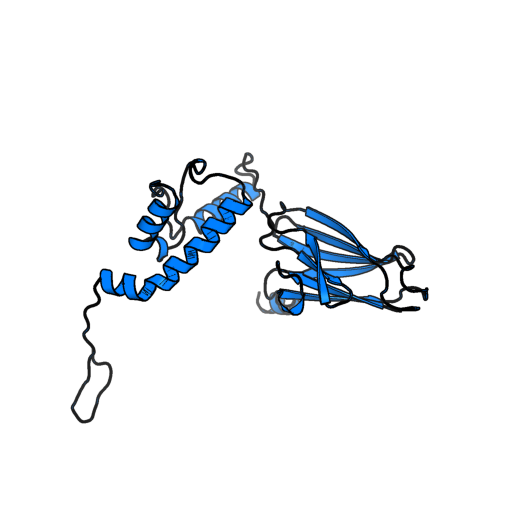10 1.00 62.00 226 PRO A C 1
ATOM 1693 O O . PRO A 1 226 ? 9.624 14.898 16.831 1.00 62.00 226 PRO A O 1
ATOM 1696 N N . LYS A 1 227 ? 7.602 15.142 17.773 1.00 63.59 227 LYS A N 1
ATOM 1697 C CA . LYS A 1 227 ? 7.492 16.578 17.476 1.00 63.59 227 LYS A CA 1
ATOM 1698 C C . LYS A 1 227 ? 8.727 17.368 17.942 1.00 63.59 227 LYS A C 1
ATOM 1700 O O . LYS A 1 227 ? 9.168 18.273 17.249 1.00 63.59 227 LYS A O 1
ATOM 1705 N N . GLU A 1 228 ? 9.318 16.950 19.057 1.00 70.62 228 GLU A N 1
ATOM 1706 C CA . GLU A 1 228 ? 10.555 17.493 19.631 1.00 70.62 228 GLU A CA 1
ATOM 1707 C C . GLU A 1 228 ? 11.776 17.320 18.712 1.00 70.62 228 GLU A C 1
ATOM 1709 O O . GLU A 1 228 ? 12.598 18.225 18.590 1.00 70.62 228 GLU A O 1
ATOM 1714 N N . ASP A 1 229 ? 11.886 16.184 18.018 1.00 65.81 229 ASP A N 1
ATOM 1715 C CA . ASP A 1 229 ? 12.957 15.941 17.050 1.00 65.81 229 ASP A CA 1
ATOM 1716 C C . ASP A 1 229 ? 12.739 16.746 15.762 1.00 65.81 229 ASP A C 1
ATOM 1718 O O . ASP A 1 229 ? 13.709 17.224 15.174 1.00 65.81 229 ASP A O 1
ATOM 1722 N N . ILE A 1 230 ? 11.481 16.952 15.351 1.00 63.03 230 ILE A N 1
ATOM 1723 C CA . ILE A 1 230 ? 11.139 17.831 14.221 1.00 63.03 230 ILE A CA 1
ATOM 1724 C C . ILE A 1 230 ? 11.516 19.279 14.551 1.00 63.03 230 ILE A C 1
ATOM 1726 O O . ILE A 1 230 ? 12.193 19.925 13.759 1.00 63.03 230 ILE A O 1
ATOM 1730 N N . GLU A 1 231 ? 11.141 19.775 15.732 1.00 71.56 231 GLU A N 1
ATOM 1731 C CA . GLU A 1 231 ? 11.464 21.135 16.185 1.00 71.56 231 GLU A CA 1
ATOM 1732 C C . GLU A 1 231 ? 12.974 21.370 16.340 1.00 71.56 231 GLU A C 1
ATOM 1734 O O . GLU A 1 231 ? 13.428 22.498 16.189 1.00 71.56 231 GLU A O 1
ATOM 1739 N N . ARG A 1 232 ? 13.770 20.324 16.601 1.00 69.19 232 ARG A N 1
ATOM 1740 C CA . ARG A 1 232 ? 15.238 20.420 16.671 1.00 69.19 232 ARG A CA 1
ATOM 1741 C C . ARG A 1 232 ? 15.923 20.376 15.298 1.00 69.19 232 ARG A C 1
ATOM 1743 O O . ARG A 1 232 ? 17.087 20.759 15.194 1.00 69.19 232 ARG A O 1
ATOM 1750 N N . MET A 1 233 ? 15.258 19.827 14.282 1.00 69.62 233 MET A N 1
ATOM 1751 C CA . MET A 1 233 ? 15.788 19.695 12.918 1.00 69.62 233 MET A CA 1
ATOM 1752 C C . MET A 1 233 ? 15.416 20.868 11.996 1.00 69.62 233 MET A C 1
ATOM 1754 O O . MET A 1 233 ? 16.073 21.034 10.968 1.00 69.62 233 MET A O 1
ATOM 1758 N N . VAL A 1 234 ? 14.377 21.638 12.343 1.00 57.00 234 VAL A N 1
ATOM 1759 C CA . VAL A 1 234 ? 13.942 22.880 11.670 1.00 57.00 234 VAL A CA 1
ATOM 1760 C C . VAL A 1 234 ? 14.715 24.078 12.213 1.00 57.00 234 VAL A C 1
ATOM 1762 O O . VAL A 1 234 ? 15.118 24.924 11.383 1.00 57.00 234 VAL A O 1
#